Protein AF-A0A604C053-F1 (afdb_monomer_lite)

Sequence (191 aa):
DMGYTPGVLALFYKVAIGSGVAPLVIFMGVGAMTDFGPLLANPRTLLLGAAAQFGIFATVLGALTLNYFGLIAFTLPQAAAIGIIGGADGPTAIYLSGKLAPELLGAIAVAAYSYMALVPLIQPPIMKALTSETERKIRMVQLRTVSKREKILFPVVLLMLVALLLPDAAPLLGMFCFGNLMRESGVVERL

InterPro domains:
  IPR005661 Na+-transporting methylmalonyl-CoA/oxaloacetate decarboxylase, beta subunit [PF03977] (6-191)
  IPR005661 Na+-transporting methylmalonyl-CoA/oxaloacetate decarboxylase, beta subunit [PTHR35806] (7-191)
  IPR005661 Na+-transporting methylmalonyl-CoA/oxaloacetate decarboxylase, beta subunit [TIGR01109] (7-191)

pLDDT: mean 93.8, std 4.29, range [55.09, 97.5]

Organism: Salmonella newport (NCBI:txid108619)

Structure (mmCIF, N/CA/C/O backbone):
data_AF-A0A604C053-F1
#
_entry.id   AF-A0A604C053-F1
#
loop_
_atom_site.group_PDB
_atom_site.id
_atom_site.type_symbol
_atom_site.label_atom_id
_atom_site.label_alt_id
_atom_site.label_comp_id
_atom_site.label_asym_id
_atom_site.label_entity_id
_atom_site.label_seq_id
_atom_site.pdbx_PDB_ins_code
_atom_site.Cartn_x
_atom_site.Cartn_y
_atom_site.Cartn_z
_atom_site.occupancy
_atom_site.B_iso_or_equiv
_atom_site.auth_seq_id
_atom_site.auth_comp_id
_atom_site.auth_asym_id
_atom_site.auth_atom_id
_atom_site.pdbx_PDB_model_num
ATOM 1 N N . ASP A 1 1 ? 22.513 -15.812 -31.789 1.00 55.09 1 ASP A N 1
ATOM 2 C CA . ASP A 1 1 ? 22.876 -15.254 -30.470 1.00 55.09 1 ASP A CA 1
ATOM 3 C C . ASP A 1 1 ? 24.386 -15.153 -30.319 1.00 55.09 1 ASP A C 1
ATOM 5 O O . ASP A 1 1 ? 25.069 -16.130 -30.587 1.00 55.09 1 ASP A O 1
ATOM 9 N N . MET A 1 2 ? 24.923 -13.990 -29.925 1.00 72.81 2 MET A N 1
ATOM 10 C CA . MET A 1 2 ? 26.374 -13.745 -29.762 1.00 72.81 2 MET A CA 1
ATOM 11 C C . MET A 1 2 ? 26.979 -14.381 -28.485 1.00 72.81 2 MET A C 1
ATOM 13 O O . MET A 1 2 ? 27.984 -13.906 -27.970 1.00 72.81 2 MET A O 1
ATOM 17 N N . GLY A 1 3 ? 26.358 -15.433 -27.934 1.00 90.06 3 GLY A N 1
ATOM 18 C CA . GLY A 1 3 ? 26.838 -16.131 -26.731 1.00 90.06 3 GLY A CA 1
ATOM 19 C C . GLY A 1 3 ? 26.643 -15.390 -25.398 1.00 90.06 3 GLY A C 1
ATOM 20 O O . GLY A 1 3 ? 27.150 -15.843 -24.375 1.00 90.06 3 GLY A O 1
ATOM 21 N N . TYR A 1 4 ? 25.916 -14.269 -25.373 1.00 88.62 4 TYR A N 1
ATOM 22 C CA . TYR A 1 4 ? 25.663 -13.526 -24.135 1.00 88.62 4 TYR A CA 1
ATOM 23 C C . TYR A 1 4 ? 24.602 -14.205 -23.261 1.00 88.62 4 TYR A C 1
ATOM 25 O O . TYR A 1 4 ? 23.504 -14.508 -23.724 1.00 88.62 4 TYR A O 1
ATOM 33 N N . THR A 1 5 ? 24.923 -14.397 -21.978 1.00 91.75 5 THR A N 1
ATOM 34 C CA . THR A 1 5 ? 24.002 -14.928 -20.962 1.00 91.75 5 THR A CA 1
ATOM 35 C C . THR A 1 5 ? 23.435 -13.801 -20.088 1.00 91.75 5 THR A C 1
ATOM 37 O O . THR A 1 5 ? 24.154 -12.837 -19.805 1.00 91.75 5 THR A O 1
ATOM 40 N N . PRO A 1 6 ? 22.169 -13.877 -19.638 1.00 92.06 6 PRO A N 1
ATOM 41 C CA . PRO A 1 6 ? 21.618 -12.901 -18.705 1.00 92.06 6 PRO A CA 1
ATOM 42 C C . PRO A 1 6 ? 22.374 -12.882 -17.370 1.00 92.06 6 PRO A C 1
ATOM 44 O O . PRO A 1 6 ? 22.721 -13.925 -16.819 1.00 92.06 6 PRO A O 1
ATOM 47 N N . GLY A 1 7 ? 22.569 -11.688 -16.805 1.00 96.06 7 GLY A N 1
ATOM 48 C CA . GLY A 1 7 ? 23.109 -11.546 -15.452 1.00 96.06 7 GLY A CA 1
ATOM 49 C C . GLY A 1 7 ? 22.164 -12.116 -14.386 1.00 96.06 7 GLY A C 1
ATOM 50 O O . GLY A 1 7 ? 20.944 -12.112 -14.551 1.00 96.06 7 GLY A O 1
ATOM 51 N N . VAL A 1 8 ? 22.716 -12.550 -13.251 1.00 96.50 8 VAL A N 1
ATOM 52 C CA . VAL A 1 8 ? 21.947 -13.193 -12.165 1.00 96.50 8 VAL A CA 1
ATOM 53 C C . VAL A 1 8 ? 20.807 -12.304 -11.652 1.00 96.50 8 VAL A C 1
ATOM 55 O O . VAL A 1 8 ? 19.674 -12.762 -11.521 1.00 96.50 8 VAL A O 1
ATOM 58 N N . LEU A 1 9 ? 21.065 -11.009 -11.432 1.00 95.56 9 LEU A N 1
ATOM 59 C CA . LEU A 1 9 ? 20.029 -10.068 -10.988 1.00 95.56 9 LEU A CA 1
ATOM 60 C C . LEU A 1 9 ? 18.935 -9.852 -12.043 1.00 95.56 9 LEU A C 1
ATOM 62 O O . LEU A 1 9 ? 17.776 -9.659 -11.684 1.00 95.56 9 LEU A O 1
ATOM 66 N N . ALA A 1 10 ? 19.273 -9.937 -13.334 1.00 94.12 10 ALA A N 1
ATOM 67 C CA . ALA A 1 10 ? 18.285 -9.856 -14.408 1.00 94.12 10 ALA A CA 1
ATOM 68 C C . ALA A 1 10 ? 17.350 -11.077 -14.396 1.00 94.12 10 ALA A C 1
ATOM 70 O O . ALA A 1 10 ? 16.148 -10.934 -14.620 1.00 94.12 10 ALA A O 1
ATOM 71 N N . LEU A 1 11 ? 17.877 -12.264 -14.072 1.00 96.00 11 LEU A N 1
ATOM 72 C CA . LEU A 1 11 ? 17.069 -13.471 -13.886 1.00 96.00 11 LEU A CA 1
ATOM 73 C C . LEU A 1 11 ? 16.144 -13.346 -12.670 1.00 96.00 11 LEU A C 1
ATOM 75 O O . LEU A 1 11 ? 14.950 -13.612 -12.801 1.00 96.00 11 LEU A O 1
ATOM 79 N N . PHE A 1 12 ? 16.649 -12.882 -11.521 1.00 96.44 12 PHE A N 1
ATOM 80 C CA . PHE A 1 12 ? 15.803 -12.647 -10.345 1.00 96.44 12 PHE A CA 1
ATOM 81 C C . PHE A 1 12 ? 14.716 -11.616 -10.615 1.00 96.44 12 PHE A C 1
ATOM 83 O O . PHE A 1 12 ? 13.557 -11.863 -10.289 1.00 96.44 12 PHE A O 1
ATOM 90 N N . TYR A 1 13 ? 15.055 -10.500 -11.260 1.00 94.69 13 TYR A N 1
ATOM 91 C CA . TYR A 1 13 ? 14.065 -9.504 -11.642 1.00 94.69 13 TYR A CA 1
ATOM 92 C C . TYR A 1 13 ? 12.980 -10.125 -12.525 1.00 94.69 13 TYR A C 1
ATOM 94 O O . TYR A 1 13 ? 11.803 -10.032 -12.189 1.00 94.69 13 TYR A O 1
ATOM 102 N N . LYS A 1 14 ? 13.366 -10.823 -13.600 1.00 94.56 14 LYS A N 1
ATOM 103 C CA . LYS A 1 14 ? 12.428 -11.428 -14.554 1.00 94.56 14 LYS A CA 1
ATOM 104 C C . LYS A 1 14 ? 11.500 -12.455 -13.900 1.00 94.56 14 LYS A C 1
ATOM 106 O O . LYS A 1 14 ? 10.305 -12.455 -14.182 1.00 94.56 14 LYS A O 1
ATOM 111 N N . VAL A 1 15 ? 12.037 -13.326 -13.044 1.00 96.25 15 VAL A N 1
ATOM 112 C CA . VAL A 1 15 ? 11.275 -14.424 -12.428 1.00 96.25 15 VAL A CA 1
ATOM 113 C C . VAL A 1 15 ? 10.437 -13.951 -11.245 1.00 96.25 15 VAL A C 1
ATOM 115 O O . VAL A 1 15 ? 9.300 -14.388 -11.105 1.00 96.25 15 VAL A O 1
ATOM 118 N N . ALA A 1 16 ? 10.974 -13.078 -10.394 1.00 94.88 16 ALA A N 1
ATOM 119 C CA . ALA A 1 16 ? 10.353 -12.729 -9.121 1.00 94.88 16 ALA A CA 1
ATOM 120 C C . ALA A 1 16 ? 9.465 -11.480 -9.226 1.00 94.88 16 ALA A C 1
ATOM 122 O O . ALA A 1 16 ? 8.294 -11.522 -8.853 1.00 94.88 16 ALA A O 1
ATOM 123 N N . ILE A 1 17 ? 10.011 -10.369 -9.731 1.00 93.06 17 ILE A N 1
ATOM 124 C CA . ILE A 1 17 ? 9.343 -9.056 -9.708 1.00 93.06 17 ILE A CA 1
ATOM 125 C C . ILE A 1 17 ? 8.594 -8.791 -11.015 1.00 93.06 17 ILE A C 1
ATOM 127 O O . ILE A 1 17 ? 7.425 -8.424 -10.978 1.00 93.06 17 ILE A O 1
ATOM 131 N N . GLY A 1 18 ? 9.232 -9.021 -12.163 1.00 90.50 18 GLY A N 1
ATOM 132 C CA . GLY A 1 18 ? 8.650 -8.804 -13.489 1.00 90.50 18 GLY A CA 1
ATOM 133 C C . GLY A 1 18 ? 7.468 -9.726 -13.795 1.00 90.50 18 GLY A C 1
ATOM 134 O O . GLY A 1 18 ? 6.579 -9.351 -14.550 1.00 90.50 18 GLY A O 1
ATOM 135 N N . SER A 1 19 ? 7.410 -10.903 -13.164 1.00 93.38 19 SER A N 1
ATOM 136 C CA . SER A 1 19 ? 6.234 -11.786 -13.196 1.00 93.38 19 SER A CA 1
ATOM 137 C C . SER A 1 19 ? 5.096 -11.323 -12.272 1.00 93.38 19 SER A C 1
ATOM 139 O O . SER A 1 19 ? 3.978 -11.821 -12.376 1.00 93.38 19 SER A O 1
ATOM 141 N N . GLY A 1 20 ? 5.372 -10.402 -11.343 1.00 91.00 20 GLY A N 1
ATOM 142 C CA . GLY A 1 20 ? 4.450 -9.950 -10.302 1.00 91.00 20 GLY A CA 1
ATOM 143 C C . GLY A 1 20 ? 4.310 -10.895 -9.103 1.00 91.00 20 GLY A C 1
ATOM 144 O O . GLY A 1 20 ? 3.593 -10.557 -8.166 1.00 91.00 20 GLY A O 1
ATOM 145 N N . VAL A 1 21 ? 4.986 -12.048 -9.080 1.00 95.56 21 VAL A N 1
ATOM 146 C CA . VAL A 1 21 ? 4.800 -13.067 -8.029 1.00 95.56 21 VAL A CA 1
ATOM 147 C C . VAL A 1 21 ? 5.347 -12.610 -6.676 1.00 95.56 21 VAL A C 1
ATOM 149 O O . VAL A 1 21 ? 4.644 -12.679 -5.671 1.00 95.56 21 VAL A O 1
ATOM 152 N N . ALA A 1 22 ? 6.586 -12.120 -6.628 1.00 95.94 22 ALA A N 1
ATOM 153 C CA . ALA A 1 22 ? 7.238 -11.740 -5.376 1.00 95.94 22 ALA A CA 1
ATOM 154 C C . ALA A 1 22 ? 6.483 -10.667 -4.574 1.00 95.94 22 ALA A C 1
ATOM 156 O O . ALA A 1 22 ? 6.234 -10.908 -3.391 1.00 95.94 22 ALA A O 1
ATOM 157 N N . PRO A 1 23 ? 6.070 -9.517 -5.152 1.00 94.62 23 PRO A N 1
ATOM 158 C CA . PRO A 1 23 ? 5.334 -8.521 -4.378 1.00 94.62 23 PRO A CA 1
ATOM 159 C C . PRO A 1 23 ? 3.994 -9.056 -3.857 1.00 94.62 23 PRO A C 1
ATOM 161 O O . PRO A 1 23 ? 3.626 -8.744 -2.729 1.00 94.62 23 PRO A O 1
ATOM 164 N N . LEU A 1 24 ? 3.303 -9.920 -4.610 1.00 95.69 24 LEU A N 1
ATOM 165 C CA . LEU A 1 24 ? 2.052 -10.543 -4.167 1.00 95.69 24 LEU A CA 1
ATOM 166 C C . LEU A 1 24 ? 2.255 -11.518 -2.999 1.00 95.69 24 LEU A C 1
ATOM 168 O O . LEU A 1 24 ? 1.464 -11.521 -2.057 1.00 95.69 24 LEU A O 1
ATOM 172 N N . VAL A 1 25 ? 3.325 -12.316 -3.026 1.00 97.31 25 VAL A N 1
ATOM 173 C CA . VAL A 1 25 ? 3.675 -13.229 -1.924 1.00 97.31 25 VAL A CA 1
ATOM 174 C C . VAL A 1 25 ? 4.065 -12.448 -0.667 1.00 97.31 25 VAL A C 1
ATOM 176 O O . VAL A 1 25 ? 3.630 -12.794 0.430 1.00 97.31 25 VAL A O 1
ATOM 179 N N . ILE A 1 26 ? 4.828 -11.361 -0.808 1.00 95.50 26 ILE A N 1
ATOM 180 C CA . ILE A 1 26 ? 5.148 -10.480 0.325 1.00 95.50 26 ILE A CA 1
ATOM 181 C C . ILE A 1 26 ? 3.859 -9.870 0.893 1.00 95.50 26 ILE A C 1
ATOM 183 O O . ILE A 1 26 ? 3.670 -9.8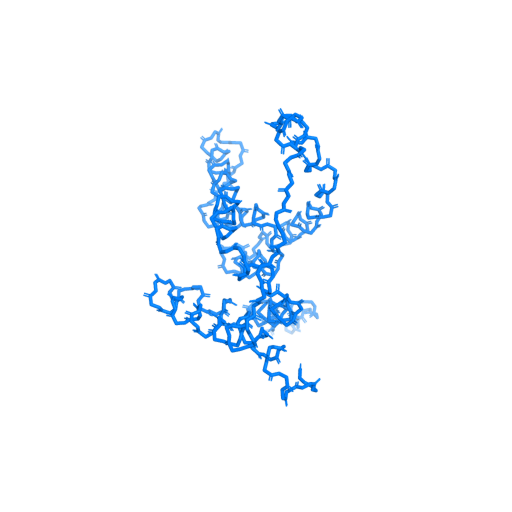49 2.109 1.00 95.50 26 ILE A O 1
ATOM 187 N N . PHE A 1 27 ? 2.943 -9.429 0.030 1.00 94.19 27 PHE A N 1
ATOM 188 C CA . PHE A 1 27 ? 1.673 -8.832 0.441 1.00 94.19 27 PHE A CA 1
ATOM 189 C C . PHE A 1 27 ? 0.724 -9.834 1.121 1.00 94.19 27 PHE A C 1
ATOM 191 O O . PHE A 1 27 ? 0.039 -9.489 2.083 1.00 94.19 27 PHE A O 1
ATOM 198 N N . MET A 1 28 ? 0.751 -11.105 0.709 1.00 97.25 28 MET A N 1
ATOM 199 C CA . MET A 1 28 ? 0.110 -12.201 1.445 1.00 97.25 28 MET A CA 1
ATOM 200 C C . MET A 1 28 ? 0.682 -12.341 2.861 1.00 97.25 28 MET A C 1
ATOM 202 O O . MET A 1 28 ? -0.081 -12.462 3.818 1.00 97.25 28 MET A O 1
ATOM 206 N N . GLY A 1 29 ? 2.006 -12.253 3.017 1.00 96.19 29 GLY A N 1
ATOM 207 C CA . GLY A 1 29 ? 2.655 -12.230 4.331 1.00 96.19 29 GLY A CA 1
ATOM 208 C C . GLY A 1 29 ? 2.191 -11.056 5.201 1.00 96.19 29 GLY A C 1
ATOM 209 O O . GLY A 1 29 ? 1.892 -11.242 6.380 1.00 96.19 29 GLY A O 1
ATOM 210 N N . VAL A 1 30 ? 2.041 -9.859 4.622 1.00 95.50 30 VAL A N 1
ATOM 211 C CA . VAL A 1 30 ? 1.454 -8.699 5.321 1.00 95.50 30 VAL A CA 1
ATOM 212 C C . VAL A 1 30 ? 0.031 -9.010 5.798 1.00 95.50 30 VAL A C 1
ATOM 214 O O . VAL A 1 30 ? -0.294 -8.753 6.960 1.00 95.50 30 VAL A O 1
ATOM 217 N N . GLY A 1 31 ? -0.795 -9.640 4.959 1.00 95.5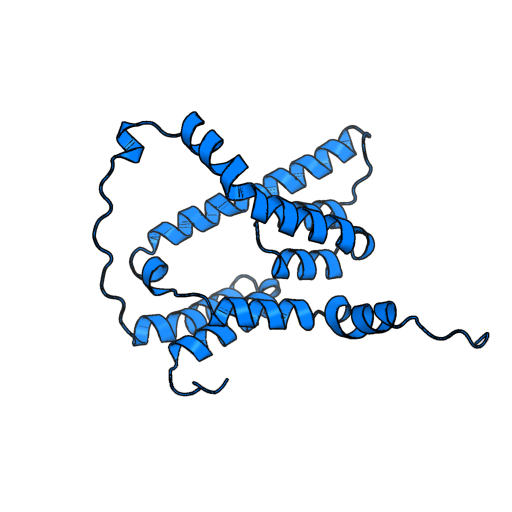6 31 GLY A N 1
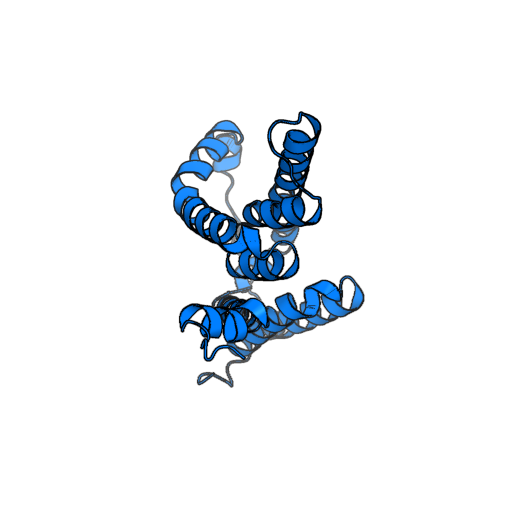ATOM 218 C CA . GLY A 1 31 ? -2.139 -10.094 5.336 1.00 95.56 31 GLY A CA 1
ATOM 219 C C . GLY A 1 31 ? -2.144 -11.080 6.512 1.00 95.56 31 GLY A C 1
ATOM 220 O O . GLY A 1 31 ? -2.962 -10.947 7.425 1.00 95.56 31 GLY A O 1
ATOM 221 N N . ALA A 1 32 ? -1.190 -12.015 6.542 1.00 96.00 32 ALA A N 1
ATOM 222 C CA . ALA A 1 32 ? -1.025 -12.989 7.628 1.00 96.00 32 ALA A CA 1
ATOM 223 C C . ALA A 1 32 ? -0.518 -12.365 8.945 1.00 96.00 32 ALA A C 1
ATOM 225 O O . ALA A 1 32 ? -0.811 -12.860 10.037 1.00 96.00 32 ALA A O 1
ATOM 226 N N . MET A 1 33 ? 0.204 -11.244 8.876 1.00 94.88 33 MET A N 1
ATOM 227 C CA . MET A 1 33 ? 0.678 -10.506 10.054 1.00 94.88 33 MET A CA 1
ATOM 228 C C . MET A 1 33 ? -0.347 -9.497 10.603 1.00 94.88 33 MET A C 1
ATOM 230 O O . MET A 1 33 ? -0.212 -9.056 11.745 1.00 94.88 33 MET A O 1
ATOM 234 N N . THR A 1 34 ? -1.379 -9.151 9.830 1.00 94.44 34 THR A N 1
ATOM 235 C CA . THR A 1 34 ? -2.351 -8.099 10.172 1.00 94.44 34 THR A CA 1
ATOM 236 C C . THR A 1 34 ? -3.466 -8.607 11.097 1.00 94.44 34 THR A C 1
ATOM 238 O O . THR A 1 34 ? -4.103 -9.619 10.810 1.00 94.44 34 THR A O 1
ATOM 241 N N . ASP A 1 35 ? -3.752 -7.880 12.188 1.00 91.75 35 ASP A N 1
ATOM 242 C CA . ASP A 1 35 ? -4.934 -8.106 13.040 1.00 91.75 35 ASP A CA 1
ATOM 243 C C . ASP A 1 35 ? -6.062 -7.123 12.698 1.00 91.75 35 ASP A C 1
ATOM 245 O O . ASP A 1 35 ? -5.920 -5.908 12.839 1.00 91.75 35 ASP A O 1
ATOM 249 N N . PHE A 1 36 ? -7.216 -7.664 12.304 1.00 90.44 36 PHE A N 1
ATOM 250 C CA . PHE A 1 36 ? -8.414 -6.881 11.988 1.00 90.44 36 PHE A CA 1
ATOM 251 C C . PHE A 1 36 ? -9.322 -6.601 13.179 1.00 90.44 36 PHE A C 1
ATOM 253 O O . PHE A 1 36 ? -10.299 -5.868 13.027 1.00 90.44 36 PHE A O 1
ATOM 260 N N . GLY A 1 37 ? -9.023 -7.136 14.365 1.00 90.56 37 GLY A N 1
ATOM 261 C CA . GLY A 1 37 ? -9.802 -6.882 15.577 1.00 90.56 37 GLY A CA 1
ATOM 262 C C . GLY A 1 37 ? -10.064 -5.390 15.818 1.00 90.56 37 GLY A C 1
ATOM 263 O O . GLY A 1 37 ? -11.229 -5.006 15.920 1.00 90.56 37 GLY A O 1
ATOM 264 N N . PRO A 1 38 ? -9.033 -4.527 15.833 1.00 90.94 38 PRO A N 1
ATOM 265 C CA . PRO A 1 38 ? -9.223 -3.091 16.029 1.00 90.94 38 PRO A CA 1
ATOM 266 C C . PRO A 1 38 ? -10.063 -2.413 14.940 1.00 90.94 38 PRO A C 1
ATOM 268 O O . PRO A 1 38 ? -10.916 -1.579 15.249 1.00 90.94 38 PRO A O 1
ATOM 271 N N . LEU A 1 39 ? -9.863 -2.804 13.677 1.00 91.25 39 LEU A N 1
ATOM 272 C CA . LEU A 1 39 ? -10.585 -2.246 12.531 1.00 91.25 39 LEU A CA 1
ATOM 273 C C . LEU A 1 39 ? -12.073 -2.610 12.573 1.00 91.25 39 LEU A C 1
ATOM 275 O O . LEU A 1 39 ? -12.942 -1.747 12.454 1.00 91.25 39 LEU A O 1
ATOM 279 N N . LEU A 1 40 ? -12.364 -3.892 12.798 1.00 91.50 40 LEU A N 1
ATOM 280 C CA . LEU A 1 40 ? -13.722 -4.411 12.931 1.00 91.50 40 LEU A CA 1
ATOM 281 C C . LEU A 1 40 ? -14.407 -3.833 14.167 1.00 91.50 40 LEU A C 1
ATOM 283 O O . LEU A 1 40 ? -15.602 -3.549 14.134 1.00 91.50 40 LEU A O 1
ATOM 287 N N . ALA A 1 41 ? -13.677 -3.605 15.257 1.00 92.19 41 ALA A N 1
ATOM 288 C CA . ALA A 1 41 ? -14.266 -3.065 16.469 1.00 92.19 41 ALA A CA 1
ATOM 289 C C . ALA A 1 41 ? -14.803 -1.633 16.293 1.00 92.19 41 ALA A C 1
ATOM 291 O O . ALA A 1 41 ? -15.852 -1.309 16.854 1.00 92.19 41 ALA A O 1
ATOM 292 N N . ASN A 1 42 ? -14.153 -0.801 15.475 1.00 91.81 42 ASN A N 1
ATOM 293 C CA . ASN A 1 42 ? -14.659 0.520 15.101 1.00 91.81 42 ASN A CA 1
ATOM 294 C C . ASN A 1 42 ? -14.596 0.732 13.576 1.00 91.81 42 ASN A C 1
ATOM 296 O O . ASN A 1 42 ? -13.675 1.393 13.087 1.00 91.81 42 ASN A O 1
ATOM 300 N N . PRO A 1 43 ? -15.604 0.259 12.815 1.00 89.81 43 PRO A N 1
ATOM 301 C CA . PRO A 1 43 ? -15.576 0.292 11.350 1.00 89.81 43 PRO A CA 1
ATOM 302 C C . PRO A 1 43 ? -15.501 1.699 10.754 1.00 89.81 43 PRO A C 1
ATOM 304 O O . PRO A 1 43 ? -15.059 1.863 9.622 1.00 89.81 43 PRO A O 1
ATOM 307 N N . ARG A 1 44 ? -15.880 2.742 11.510 1.00 90.19 44 ARG A N 1
ATOM 308 C CA . ARG A 1 44 ? -15.769 4.143 11.062 1.00 90.19 44 ARG A CA 1
ATOM 309 C C . ARG A 1 44 ? -14.323 4.532 10.748 1.00 90.19 44 ARG A C 1
ATOM 311 O O . ARG A 1 44 ? -14.097 5.422 9.936 1.00 90.19 44 ARG A O 1
ATOM 318 N N . THR A 1 45 ? -13.349 3.841 11.343 1.00 89.56 45 THR A N 1
ATOM 319 C CA . THR A 1 45 ? -11.922 4.035 11.054 1.00 89.56 45 THR A CA 1
ATOM 320 C C . THR A 1 45 ? -11.535 3.677 9.614 1.00 89.56 45 THR A C 1
ATOM 322 O O . THR A 1 45 ? -10.571 4.243 9.105 1.00 89.56 45 THR A O 1
ATOM 325 N N . LEU A 1 46 ? -12.326 2.861 8.901 1.00 90.75 46 LEU A N 1
ATOM 326 C CA . LEU A 1 46 ? -12.135 2.617 7.464 1.00 90.75 46 LEU A CA 1
ATOM 327 C C . LEU A 1 46 ? -12.217 3.910 6.639 1.00 90.75 46 LEU A C 1
ATOM 329 O O . LEU A 1 46 ? -11.469 4.074 5.678 1.00 90.75 46 LEU A O 1
ATOM 333 N N . LEU A 1 47 ? -13.078 4.855 7.034 1.00 92.19 47 LEU A N 1
ATOM 334 C CA . LEU A 1 47 ? -13.221 6.138 6.338 1.00 92.19 47 LEU A CA 1
ATOM 335 C C . LEU A 1 47 ? -11.986 7.028 6.511 1.00 92.19 47 LEU A C 1
ATOM 337 O O . LEU A 1 47 ? -11.624 7.757 5.590 1.00 92.19 47 LEU A O 1
ATOM 341 N N . LEU A 1 48 ? -11.303 6.932 7.658 1.00 91.69 48 LEU A N 1
ATOM 342 C CA . LEU A 1 48 ? -10.013 7.598 7.850 1.00 91.69 48 LEU A CA 1
ATOM 343 C C . LEU A 1 48 ? -8.965 7.000 6.903 1.00 91.69 48 LEU A C 1
ATOM 345 O O . LEU A 1 48 ? -8.188 7.745 6.313 1.00 91.69 48 LEU A O 1
ATOM 349 N N . GLY A 1 49 ? -8.990 5.679 6.703 1.00 90.62 49 GLY A N 1
ATOM 350 C CA . GLY A 1 49 ? -8.160 5.000 5.706 1.00 90.62 49 GLY A CA 1
ATOM 351 C C . GLY A 1 49 ? -8.439 5.475 4.278 1.00 90.62 49 GLY A C 1
ATOM 352 O O . GLY A 1 49 ? -7.499 5.720 3.530 1.00 90.62 49 GLY A O 1
ATOM 353 N N . ALA A 1 50 ? -9.708 5.684 3.916 1.00 91.00 50 ALA A N 1
ATOM 354 C CA . ALA A 1 50 ? -10.078 6.227 2.608 1.00 91.00 50 ALA A CA 1
ATOM 355 C C . ALA A 1 50 ? -9.517 7.645 2.394 1.00 91.00 50 ALA A C 1
ATOM 357 O O . ALA A 1 50 ? -8.920 7.921 1.356 1.00 91.00 50 ALA A O 1
ATOM 358 N N . ALA A 1 51 ? -9.641 8.524 3.393 1.00 92.12 51 ALA A N 1
ATOM 359 C CA . ALA A 1 51 ? -9.066 9.868 3.332 1.00 92.12 51 ALA A CA 1
ATOM 360 C C . ALA A 1 51 ? -7.526 9.849 3.295 1.00 92.12 51 ALA A C 1
ATOM 362 O O . ALA A 1 51 ? -6.922 10.666 2.602 1.00 92.12 51 ALA A O 1
ATOM 363 N N . ALA A 1 52 ? -6.883 8.897 3.981 1.00 91.50 52 ALA A N 1
ATOM 364 C CA . ALA A 1 52 ? -5.427 8.754 3.977 1.00 91.50 52 ALA A CA 1
ATOM 365 C C . ALA A 1 52 ? -4.859 8.470 2.573 1.00 91.50 52 ALA A C 1
ATOM 367 O O . ALA A 1 52 ? -3.749 8.900 2.267 1.00 91.50 52 ALA A O 1
ATOM 368 N N . GLN A 1 53 ? -5.633 7.832 1.686 1.00 94.25 53 GLN A N 1
ATOM 369 C CA . GLN A 1 53 ? -5.219 7.579 0.299 1.00 94.25 53 GLN A CA 1
ATOM 370 C C . GLN A 1 53 ? -5.212 8.840 -0.581 1.00 94.25 53 GLN A C 1
ATOM 372 O O . GLN A 1 53 ? -4.670 8.808 -1.685 1.00 94.25 53 GLN A O 1
ATOM 377 N N . PHE A 1 54 ? -5.748 9.975 -0.111 1.00 95.25 54 PHE A N 1
ATOM 378 C CA . PHE A 1 54 ? -5.698 11.239 -0.855 1.00 95.25 54 PHE A CA 1
ATOM 379 C C . PHE A 1 54 ? -4.263 11.665 -1.196 1.00 95.25 54 PHE A C 1
ATOM 381 O O . PHE A 1 54 ? -4.032 12.259 -2.250 1.00 95.25 54 PHE A O 1
ATOM 388 N N . GLY A 1 55 ? -3.292 11.301 -0.349 1.00 94.81 55 GLY A N 1
ATOM 389 C CA . GLY A 1 55 ? -1.872 11.544 -0.599 1.00 94.81 55 GLY A CA 1
ATOM 390 C C . GLY A 1 55 ? -1.399 10.997 -1.948 1.00 94.81 55 GLY A C 1
ATOM 391 O O . GLY A 1 55 ? -0.675 11.693 -2.650 1.00 94.81 55 GLY A O 1
ATOM 392 N N . ILE A 1 56 ? -1.883 9.819 -2.367 1.00 96.00 56 ILE A N 1
ATOM 393 C CA . ILE A 1 56 ? -1.553 9.232 -3.675 1.00 96.00 56 ILE A CA 1
ATOM 394 C C . ILE A 1 56 ? -1.980 10.171 -4.800 1.00 96.00 56 ILE A C 1
ATOM 396 O O . ILE A 1 56 ? -1.170 10.547 -5.646 1.00 96.00 56 ILE A O 1
ATOM 400 N N . PHE A 1 57 ? -3.247 10.586 -4.797 1.00 96.19 57 PHE A N 1
ATOM 401 C CA . PHE A 1 57 ? -3.798 11.444 -5.845 1.00 96.19 57 PHE A CA 1
ATOM 402 C C . PHE A 1 57 ? -3.132 12.821 -5.867 1.00 96.19 57 PHE A C 1
ATOM 404 O O . PHE A 1 57 ? -2.816 13.329 -6.942 1.00 96.19 57 PHE A O 1
ATOM 411 N N . ALA A 1 58 ? -2.856 13.397 -4.695 1.00 97.19 58 ALA A N 1
ATOM 412 C CA . ALA A 1 58 ? -2.125 14.654 -4.583 1.00 97.19 58 ALA A CA 1
ATOM 413 C C . ALA A 1 58 ? -0.707 14.542 -5.174 1.00 97.19 58 ALA A C 1
ATOM 415 O O . ALA A 1 58 ? -0.278 15.432 -5.909 1.00 97.19 58 ALA A O 1
ATOM 416 N N . THR A 1 59 ? 0.001 13.435 -4.929 1.00 96.94 59 THR A N 1
ATOM 417 C CA . THR A 1 59 ? 1.326 13.183 -5.514 1.00 96.94 59 THR A CA 1
ATOM 418 C C . THR A 1 59 ? 1.263 12.995 -7.032 1.00 96.94 59 THR A C 1
ATOM 420 O O . THR A 1 59 ? 2.107 13.555 -7.733 1.00 96.94 59 THR A O 1
ATOM 423 N N . VAL A 1 60 ? 0.254 12.293 -7.567 1.00 97.50 60 VAL A N 1
ATOM 424 C CA . VAL A 1 60 ? 0.050 12.175 -9.028 1.00 97.50 60 VAL A CA 1
ATOM 425 C C . VAL A 1 60 ? -0.167 13.551 -9.657 1.00 97.50 60 VAL A C 1
ATOM 427 O O . VAL A 1 60 ? 0.490 13.890 -10.641 1.00 97.50 60 VAL A O 1
ATOM 430 N N . LEU A 1 61 ? -1.051 14.367 -9.075 1.00 97.44 61 LEU A N 1
ATOM 431 C CA . LEU A 1 61 ? -1.300 15.731 -9.546 1.00 97.44 61 LEU A CA 1
ATOM 432 C C . LEU A 1 61 ? -0.033 16.590 -9.477 1.00 97.44 61 LEU A C 1
ATOM 434 O O . LEU A 1 61 ? 0.245 17.335 -10.415 1.00 97.44 61 LEU A O 1
ATOM 438 N N . GLY A 1 62 ? 0.768 16.446 -8.419 1.00 97.00 62 GLY A N 1
ATOM 439 C CA . GLY A 1 62 ? 2.068 17.105 -8.296 1.00 97.00 62 GLY A CA 1
ATOM 440 C C . GLY A 1 62 ? 3.035 16.711 -9.415 1.00 97.00 62 GLY A C 1
ATOM 441 O O . GLY A 1 62 ? 3.614 17.585 -10.057 1.00 97.00 62 GLY A O 1
ATOM 442 N N . ALA A 1 63 ? 3.157 15.415 -9.716 1.00 96.75 63 ALA A N 1
ATOM 443 C CA . ALA A 1 63 ? 4.013 14.921 -10.797 1.00 96.75 63 ALA A CA 1
ATOM 444 C C . ALA A 1 63 ? 3.556 15.426 -12.178 1.00 96.75 63 ALA A C 1
ATOM 446 O O . ALA A 1 63 ? 4.373 15.891 -12.974 1.00 96.75 63 ALA A O 1
ATOM 447 N N . LEU A 1 64 ? 2.249 15.412 -12.450 1.00 96.25 64 LEU A N 1
ATOM 448 C CA . LEU A 1 64 ? 1.694 15.959 -13.693 1.00 96.25 64 LEU A CA 1
ATOM 449 C C . LEU A 1 64 ? 1.874 17.478 -13.790 1.00 96.25 64 LEU A C 1
ATOM 451 O O . LEU A 1 64 ? 2.109 18.000 -14.876 1.00 96.25 64 LEU A O 1
ATOM 455 N N . THR A 1 65 ? 1.815 18.184 -12.662 1.00 96.50 65 THR A N 1
ATOM 456 C CA . THR A 1 65 ? 2.059 19.630 -12.602 1.00 96.50 65 THR A CA 1
ATOM 457 C C . THR A 1 65 ? 3.527 19.960 -12.891 1.00 96.50 65 THR A C 1
ATOM 459 O O . THR A 1 65 ? 3.804 20.892 -13.643 1.00 96.50 65 THR A O 1
ATOM 462 N N . LEU A 1 66 ? 4.480 19.169 -12.379 1.00 96.19 66 LEU A N 1
ATOM 463 C CA . LEU A 1 66 ? 5.906 19.304 -12.720 1.00 96.19 66 LEU A CA 1
ATOM 464 C C . LEU A 1 66 ? 6.164 19.105 -14.220 1.00 96.19 66 LEU A C 1
ATOM 466 O O . LEU A 1 66 ? 6.973 19.831 -14.803 1.00 96.19 66 LEU A O 1
ATOM 470 N N . ASN A 1 67 ? 5.443 18.165 -14.836 1.00 94.50 67 ASN A N 1
ATOM 471 C CA . ASN A 1 67 ? 5.463 17.949 -16.280 1.00 94.50 67 ASN A CA 1
ATOM 472 C C . ASN A 1 67 ? 4.858 19.134 -17.046 1.00 94.50 67 ASN A C 1
ATOM 474 O O . ASN A 1 67 ? 5.451 19.608 -18.010 1.00 94.50 67 ASN A O 1
ATOM 478 N N . TYR A 1 68 ? 3.719 19.662 -16.588 1.00 94.94 68 TYR A N 1
ATOM 479 C CA . TYR A 1 68 ? 3.064 20.824 -17.196 1.00 94.94 68 TYR A CA 1
ATOM 480 C C . TYR A 1 68 ? 3.950 22.079 -17.185 1.00 94.94 68 TYR A C 1
ATOM 482 O O . TYR A 1 68 ? 4.008 22.800 -18.177 1.00 94.94 68 TYR A O 1
ATOM 490 N N . PHE A 1 69 ? 4.691 22.316 -16.098 1.00 96.00 69 PHE A N 1
ATOM 491 C CA . PHE A 1 69 ? 5.653 23.421 -16.006 1.00 96.00 69 PHE A CA 1
ATOM 492 C C . PHE A 1 69 ? 6.969 23.175 -16.763 1.00 96.00 69 PHE A C 1
ATOM 494 O O . PHE A 1 69 ? 7.847 24.036 -16.745 1.00 96.00 69 PHE A O 1
ATOM 501 N N . GLY A 1 70 ? 7.129 22.021 -17.419 1.00 93.50 70 GLY A N 1
ATOM 502 C CA . GLY A 1 70 ? 8.315 21.696 -18.211 1.00 93.50 70 GLY A CA 1
ATOM 503 C C . GLY A 1 70 ? 9.592 21.503 -17.389 1.00 93.50 70 GLY A C 1
ATOM 504 O O . GLY A 1 70 ? 10.681 21.545 -17.954 1.00 93.50 70 GLY A O 1
ATOM 505 N N . LEU A 1 71 ? 9.482 21.300 -16.070 1.00 95.62 71 LEU A N 1
ATOM 506 C CA . LEU A 1 71 ? 10.642 21.089 -15.199 1.00 95.62 71 LEU A CA 1
ATOM 507 C C . LEU A 1 71 ? 11.216 19.683 -15.386 1.00 95.62 71 LEU A C 1
ATOM 509 O O . LEU A 1 71 ? 12.422 19.511 -15.543 1.00 95.62 71 LEU A O 1
ATOM 513 N N . ILE A 1 72 ? 10.341 18.675 -15.344 1.00 93.81 72 ILE A N 1
ATOM 514 C CA . ILE A 1 72 ? 10.693 17.261 -15.487 1.00 93.81 72 ILE A CA 1
ATOM 515 C C . ILE A 1 72 ? 9.575 16.578 -16.266 1.00 93.81 72 ILE A C 1
ATOM 517 O O . ILE A 1 72 ? 8.408 16.697 -15.899 1.00 93.81 72 ILE A O 1
ATOM 521 N N . ALA A 1 73 ? 9.931 15.850 -17.322 1.00 93.81 73 ALA A N 1
ATOM 522 C CA . ALA A 1 73 ? 8.959 15.138 -18.134 1.00 93.81 73 ALA A CA 1
ATOM 523 C C . ALA A 1 73 ? 8.467 13.871 -17.416 1.00 93.81 73 ALA A C 1
ATOM 525 O O . ALA A 1 73 ? 9.239 12.936 -17.206 1.00 93.81 73 ALA A O 1
ATOM 526 N N . PHE A 1 74 ? 7.177 13.828 -17.080 1.00 95.56 74 PHE A N 1
ATOM 527 C CA . PHE A 1 74 ? 6.517 12.635 -16.546 1.00 95.56 74 PHE A CA 1
ATOM 528 C C . PHE A 1 74 ? 5.335 12.246 -17.424 1.00 95.56 74 PHE A C 1
ATOM 530 O O . PHE A 1 74 ? 4.405 13.027 -17.632 1.00 95.56 74 PHE A O 1
ATOM 537 N N . THR A 1 75 ? 5.342 11.004 -17.903 1.00 96.56 75 THR A N 1
ATOM 538 C CA . THR A 1 75 ? 4.155 10.409 -18.526 1.00 96.56 75 THR A CA 1
ATOM 539 C C . THR A 1 75 ? 3.107 10.070 -17.461 1.00 96.56 75 THR A C 1
ATOM 541 O O . THR A 1 75 ? 3.426 9.923 -16.280 1.00 96.56 75 THR A O 1
ATOM 544 N N . LEU A 1 76 ? 1.844 9.903 -17.864 1.00 96.56 76 LEU A N 1
ATOM 545 C CA . LEU A 1 76 ? 0.778 9.531 -16.930 1.00 96.56 76 LEU A CA 1
ATOM 546 C C . LEU A 1 76 ? 1.052 8.199 -16.187 1.00 96.56 76 LEU A C 1
ATOM 548 O O . LEU A 1 76 ? 0.873 8.182 -14.969 1.00 96.56 76 LEU A O 1
ATOM 552 N N . PRO A 1 77 ? 1.537 7.115 -16.835 1.00 97.25 77 PRO A N 1
ATOM 553 C CA . PRO A 1 77 ? 1.900 5.879 -16.131 1.00 97.25 77 PRO A CA 1
ATOM 554 C C . PRO A 1 77 ? 3.014 6.067 -15.093 1.00 97.25 77 PRO A C 1
ATOM 556 O O . PRO A 1 77 ? 2.933 5.522 -13.993 1.00 97.25 77 PRO A O 1
ATOM 559 N N . GLN A 1 78 ? 4.021 6.887 -15.405 1.00 97.25 78 GLN A N 1
ATOM 560 C CA . GLN A 1 78 ? 5.107 7.209 -14.476 1.00 97.25 78 GLN A CA 1
ATOM 561 C C . GLN A 1 78 ? 4.604 8.034 -13.290 1.00 97.25 78 GLN A C 1
ATOM 563 O O . GLN A 1 78 ? 4.898 7.699 -12.145 1.00 97.25 78 GLN A O 1
ATOM 568 N N . ALA A 1 79 ? 3.793 9.065 -13.542 1.00 97.00 79 ALA A N 1
ATOM 569 C CA . ALA A 1 79 ? 3.173 9.865 -12.489 1.00 97.00 79 ALA A CA 1
ATOM 570 C C . ALA A 1 79 ? 2.289 9.003 -11.569 1.00 97.00 79 ALA A C 1
ATOM 572 O O . ALA A 1 79 ? 2.364 9.140 -10.348 1.00 97.00 79 ALA A O 1
ATOM 573 N N . ALA A 1 80 ? 1.512 8.071 -12.134 1.00 96.88 80 ALA A N 1
ATOM 574 C CA . ALA A 1 80 ? 0.707 7.116 -11.374 1.00 96.88 80 ALA A CA 1
ATOM 575 C C . ALA A 1 80 ? 1.572 6.188 -10.503 1.00 96.88 80 ALA A C 1
ATOM 577 O O . ALA A 1 80 ? 1.264 5.993 -9.328 1.00 96.88 80 ALA A O 1
ATOM 578 N N . ALA A 1 81 ? 2.680 5.666 -11.041 1.00 96.62 81 ALA A N 1
ATOM 579 C CA . ALA A 1 81 ? 3.616 4.831 -10.290 1.00 96.62 81 ALA A CA 1
ATOM 580 C C . ALA A 1 81 ? 4.290 5.592 -9.131 1.00 96.62 81 ALA A C 1
ATOM 582 O O . ALA A 1 81 ? 4.419 5.045 -8.036 1.00 96.62 81 ALA A O 1
ATOM 583 N N . ILE A 1 82 ? 4.664 6.861 -9.341 1.00 97.00 82 ILE A N 1
ATOM 584 C CA . ILE A 1 82 ? 5.215 7.742 -8.295 1.00 97.00 82 ILE A CA 1
ATOM 585 C C . ILE A 1 82 ? 4.166 8.015 -7.210 1.00 97.00 82 ILE A C 1
ATOM 587 O O . ILE A 1 82 ? 4.484 8.005 -6.021 1.00 97.00 82 ILE A O 1
ATOM 591 N N . GLY A 1 83 ? 2.906 8.215 -7.605 1.00 96.69 83 GLY A N 1
ATOM 592 C CA . GLY A 1 83 ? 1.801 8.493 -6.693 1.00 96.69 83 GLY A CA 1
ATOM 593 C C . GLY A 1 83 ? 1.629 7.454 -5.587 1.00 96.69 83 GLY A C 1
ATOM 594 O O . GLY A 1 83 ? 1.380 7.822 -4.442 1.00 96.69 83 GLY A O 1
ATOM 595 N N . ILE A 1 84 ? 1.814 6.163 -5.886 1.00 95.75 84 ILE A N 1
ATOM 596 C CA . ILE A 1 84 ? 1.588 5.075 -4.914 1.00 95.75 84 ILE A CA 1
ATOM 597 C C . ILE A 1 84 ? 2.494 5.167 -3.683 1.00 95.75 84 ILE A C 1
ATOM 599 O O . ILE A 1 84 ? 2.124 4.664 -2.622 1.00 95.75 84 ILE A O 1
ATOM 603 N N . ILE A 1 85 ? 3.625 5.876 -3.765 1.00 95.44 85 ILE A N 1
ATOM 604 C CA . ILE A 1 85 ? 4.473 6.162 -2.597 1.00 95.44 85 ILE A CA 1
ATOM 605 C C . ILE A 1 85 ? 3.652 6.819 -1.473 1.00 95.44 85 ILE A C 1
ATOM 607 O O . ILE A 1 85 ? 3.850 6.498 -0.301 1.00 95.44 85 ILE A O 1
ATOM 611 N N . GLY A 1 86 ? 2.683 7.675 -1.820 1.00 92.81 86 GLY A N 1
ATOM 612 C CA . GLY A 1 86 ? 1.793 8.338 -0.864 1.00 92.81 86 GLY A CA 1
ATOM 613 C C . GLY A 1 86 ? 0.882 7.388 -0.076 1.00 92.81 86 GLY A C 1
ATOM 614 O O . GLY A 1 86 ? 0.375 7.777 0.971 1.00 92.81 86 GLY A O 1
ATOM 615 N N . GLY A 1 87 ? 0.703 6.146 -0.536 1.00 90.75 87 GLY A N 1
ATOM 616 C CA . GLY A 1 87 ? -0.039 5.105 0.179 1.00 90.75 87 GLY A CA 1
ATOM 617 C C . GLY A 1 87 ? 0.757 4.437 1.302 1.00 90.75 87 GLY A C 1
ATOM 618 O O . GLY A 1 87 ? 0.168 3.706 2.093 1.00 90.75 87 GLY A O 1
ATOM 619 N N . ALA A 1 88 ? 2.072 4.686 1.375 1.00 91.56 88 ALA A N 1
ATOM 620 C CA . ALA A 1 88 ? 2.993 4.099 2.352 1.00 91.56 88 ALA A CA 1
ATOM 621 C C . ALA A 1 88 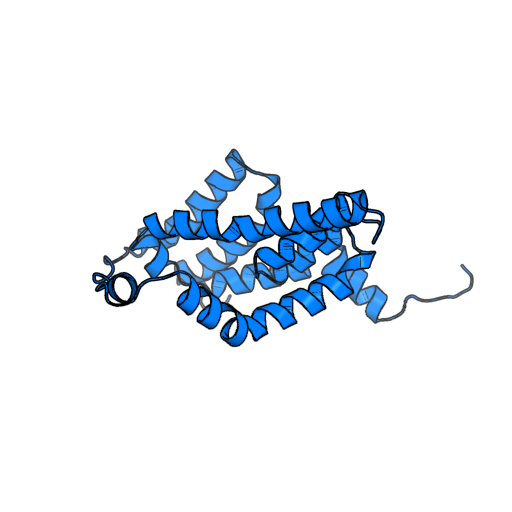? 2.946 2.555 2.410 1.00 91.56 88 ALA A C 1
ATOM 623 O O . ALA A 1 88 ? 3.087 1.960 3.476 1.00 91.56 88 ALA A O 1
ATOM 624 N N . ASP A 1 89 ? 2.767 1.912 1.250 1.00 92.38 89 ASP A N 1
ATOM 625 C CA . ASP A 1 89 ? 2.704 0.456 1.102 1.00 92.38 89 ASP A CA 1
ATOM 626 C C . ASP A 1 89 ? 3.727 -0.033 0.062 1.00 92.38 89 ASP A C 1
ATOM 628 O O . ASP A 1 89 ? 3.532 0.080 -1.152 1.00 92.38 89 ASP A O 1
ATOM 632 N N . GLY A 1 90 ? 4.853 -0.558 0.551 1.00 90.75 90 GLY A N 1
ATOM 633 C CA . GLY A 1 90 ? 5.993 -0.981 -0.270 1.00 90.75 90 GLY A CA 1
ATOM 634 C C . GLY A 1 90 ? 5.669 -2.081 -1.288 1.00 90.75 90 GLY A C 1
ATOM 635 O O . GLY A 1 90 ? 5.923 -1.876 -2.477 1.00 90.75 90 GLY A O 1
ATOM 636 N N . PRO A 1 91 ? 5.105 -3.233 -0.873 1.00 92.31 91 PRO A N 1
ATOM 637 C CA . PRO A 1 91 ? 4.725 -4.307 -1.794 1.00 92.31 91 PRO A CA 1
ATOM 638 C C . PRO A 1 91 ? 3.805 -3.846 -2.931 1.00 92.31 91 PRO A C 1
ATOM 640 O O . PRO A 1 91 ? 4.045 -4.195 -4.090 1.00 92.31 91 PRO A O 1
ATOM 643 N N . THR A 1 92 ? 2.810 -3.008 -2.632 1.00 92.06 92 THR A N 1
ATOM 644 C CA . THR A 1 92 ? 1.899 -2.458 -3.648 1.00 92.06 92 THR A CA 1
ATOM 645 C C . THR A 1 92 ? 2.599 -1.448 -4.558 1.00 92.06 92 THR A C 1
ATOM 647 O O . THR A 1 92 ? 2.400 -1.489 -5.775 1.00 92.06 92 THR A O 1
ATOM 650 N N . ALA A 1 93 ? 3.474 -0.592 -4.017 1.00 94.25 93 ALA A N 1
ATOM 651 C CA . ALA A 1 93 ? 4.282 0.335 -4.813 1.00 94.25 93 ALA A CA 1
ATOM 652 C C . ALA A 1 93 ? 5.198 -0.404 -5.798 1.00 94.25 93 ALA A C 1
ATOM 654 O O . ALA A 1 93 ? 5.263 -0.040 -6.974 1.00 94.25 93 ALA A O 1
ATOM 655 N N . ILE A 1 94 ? 5.855 -1.479 -5.353 1.00 94.69 94 ILE A N 1
ATOM 656 C CA . ILE A 1 94 ? 6.684 -2.346 -6.204 1.00 94.69 94 ILE A CA 1
ATOM 657 C C . ILE A 1 94 ? 5.831 -3.027 -7.279 1.00 94.69 94 ILE A C 1
ATOM 659 O O . ILE A 1 94 ? 6.217 -3.046 -8.446 1.00 94.69 94 ILE A O 1
ATOM 663 N N . TYR A 1 95 ? 4.664 -3.559 -6.911 1.00 94.44 95 TYR A N 1
ATOM 664 C CA . TYR A 1 95 ? 3.771 -4.227 -7.856 1.00 94.44 95 TYR A CA 1
ATOM 665 C C . TYR A 1 95 ? 3.269 -3.281 -8.952 1.00 94.44 95 TYR A C 1
ATOM 667 O O . TYR A 1 95 ? 3.336 -3.622 -10.134 1.00 94.44 95 TYR A O 1
ATOM 675 N N . LEU A 1 96 ? 2.783 -2.089 -8.584 1.00 94.44 96 LEU A N 1
ATOM 676 C CA . LEU A 1 96 ? 2.226 -1.158 -9.563 1.00 94.44 96 LEU A CA 1
ATOM 677 C C . LEU A 1 96 ? 3.319 -0.523 -10.428 1.00 94.44 96 LEU A C 1
ATOM 679 O O . LEU A 1 96 ? 3.157 -0.454 -11.645 1.00 94.44 96 LEU A O 1
ATOM 683 N N . SER A 1 97 ? 4.447 -0.113 -9.841 1.00 95.19 97 SER A N 1
ATOM 684 C CA . SER A 1 97 ? 5.571 0.426 -10.620 1.00 95.19 97 SER A CA 1
ATOM 685 C C . SER A 1 97 ? 6.163 -0.618 -11.566 1.00 95.19 97 SER A C 1
ATOM 687 O O . SER A 1 97 ? 6.425 -0.295 -12.719 1.00 95.19 97 SER A O 1
ATOM 689 N N . GLY A 1 98 ? 6.251 -1.885 -11.151 1.00 93.19 98 GLY A N 1
ATOM 690 C CA . GLY A 1 98 ? 6.656 -2.989 -12.025 1.00 93.19 98 GLY A CA 1
ATOM 691 C C . GLY A 1 98 ? 5.731 -3.217 -13.228 1.00 93.19 98 GLY A C 1
ATOM 692 O O . GLY A 1 98 ? 6.176 -3.788 -14.219 1.00 93.19 98 GLY A O 1
ATOM 693 N N . LYS A 1 99 ? 4.472 -2.758 -13.172 1.00 92.81 99 LYS A N 1
ATOM 694 C CA . LYS A 1 99 ? 3.514 -2.828 -14.290 1.00 92.81 99 LYS A CA 1
ATOM 695 C C . LYS A 1 99 ? 3.422 -1.540 -15.110 1.00 92.81 99 LYS A C 1
ATOM 697 O O . LYS A 1 99 ? 3.232 -1.623 -16.319 1.00 92.81 99 LYS A O 1
ATOM 702 N N . LEU A 1 100 ? 3.503 -0.374 -14.468 1.00 94.81 100 LEU A N 1
ATOM 703 C CA . LEU A 1 100 ? 3.255 0.926 -15.106 1.00 94.81 100 LEU A CA 1
ATOM 704 C C . LEU A 1 100 ? 4.524 1.652 -15.558 1.00 94.81 100 LEU A C 1
ATOM 706 O O . LEU A 1 100 ? 4.495 2.310 -16.593 1.00 94.81 100 LEU A O 1
ATOM 710 N N . ALA A 1 101 ? 5.605 1.567 -14.782 1.00 96.31 101 ALA A N 1
ATOM 711 C CA . ALA A 1 101 ? 6.870 2.251 -15.054 1.00 96.31 101 ALA A CA 1
ATOM 712 C C . ALA A 1 101 ? 8.060 1.413 -14.539 1.00 96.31 101 ALA A C 1
ATOM 714 O O . ALA A 1 101 ? 8.692 1.783 -13.537 1.00 96.31 101 ALA A O 1
ATOM 715 N N . PRO A 1 102 ? 8.355 0.257 -15.173 1.00 94.81 102 PRO A N 1
ATOM 716 C CA . PRO A 1 102 ? 9.400 -0.663 -14.719 1.00 94.81 102 PRO A CA 1
ATOM 717 C C . PRO A 1 102 ? 10.781 -0.006 -14.600 1.00 94.81 102 PRO A C 1
ATOM 719 O O . PRO A 1 102 ? 11.576 -0.372 -13.734 1.00 94.81 102 PRO A O 1
ATOM 722 N N . GLU A 1 103 ? 11.055 0.991 -15.440 1.00 95.88 103 GLU A N 1
ATOM 723 C CA . GLU A 1 103 ? 12.286 1.775 -15.459 1.00 95.88 103 GLU A CA 1
ATOM 724 C C . GLU A 1 103 ? 12.452 2.687 -14.232 1.00 95.88 103 GLU A C 1
ATOM 726 O O . GLU A 1 103 ? 13.580 3.011 -13.861 1.00 95.88 103 GLU A O 1
ATOM 731 N N . LEU A 1 104 ? 11.354 3.063 -13.563 1.00 96.38 104 LEU A N 1
ATOM 732 C CA . LEU A 1 104 ? 11.363 3.889 -12.348 1.00 96.38 104 LEU A CA 1
ATOM 733 C C . LEU A 1 104 ? 11.297 3.072 -11.052 1.00 96.38 104 LEU A C 1
ATOM 735 O O . LEU A 1 104 ? 11.438 3.642 -9.967 1.00 96.38 104 LEU A O 1
ATOM 739 N N . LEU A 1 105 ? 11.121 1.748 -11.141 1.00 95.06 105 LEU A N 1
ATOM 740 C CA . LEU A 1 105 ? 10.944 0.862 -9.987 1.00 95.06 105 LEU A CA 1
ATOM 741 C C . LEU A 1 105 ? 12.020 1.067 -8.913 1.00 95.06 105 LEU A C 1
ATOM 743 O O . LEU A 1 105 ? 11.697 1.134 -7.729 1.00 95.06 105 LEU A O 1
ATOM 747 N N . GLY A 1 106 ? 13.291 1.172 -9.313 1.00 94.44 106 GLY A N 1
ATOM 748 C CA . GLY A 1 106 ? 14.400 1.320 -8.370 1.00 94.44 106 GLY A CA 1
ATOM 749 C C . GLY A 1 106 ? 14.271 2.582 -7.514 1.00 94.44 106 GLY A C 1
ATOM 750 O O . GLY A 1 106 ? 14.338 2.509 -6.289 1.00 94.44 106 GLY A O 1
ATOM 751 N N . ALA A 1 107 ? 14.018 3.728 -8.151 1.00 96.56 107 ALA A N 1
ATOM 752 C CA . ALA A 1 107 ? 13.866 5.004 -7.455 1.00 96.56 107 ALA A CA 1
ATOM 753 C C . ALA A 1 107 ? 12.610 5.014 -6.567 1.00 96.56 107 ALA A C 1
ATOM 755 O O . ALA A 1 107 ? 12.671 5.449 -5.417 1.00 96.56 107 ALA A O 1
ATOM 756 N N . ILE A 1 108 ? 11.495 4.480 -7.076 1.00 96.50 108 ILE A N 1
ATOM 757 C CA . ILE A 1 108 ? 10.222 4.403 -6.348 1.00 96.50 108 ILE A CA 1
ATOM 758 C C . ILE A 1 108 ? 10.364 3.525 -5.101 1.00 96.50 108 ILE A C 1
ATOM 760 O O . ILE A 1 108 ? 9.979 3.950 -4.015 1.00 96.50 108 ILE A O 1
ATOM 764 N N . ALA A 1 109 ? 10.949 2.331 -5.226 1.00 94.00 109 ALA A N 1
ATOM 765 C CA . ALA A 1 109 ? 11.109 1.409 -4.104 1.00 94.00 109 ALA A CA 1
ATOM 766 C C . ALA A 1 109 ? 12.036 1.980 -3.018 1.00 94.00 109 ALA A C 1
ATOM 768 O O . ALA A 1 109 ? 11.711 1.912 -1.831 1.00 94.00 109 ALA A O 1
ATOM 769 N N . VAL A 1 110 ? 13.160 2.591 -3.412 1.00 96.12 110 VAL A N 1
ATOM 770 C CA . VAL A 1 110 ? 14.091 3.236 -2.470 1.00 96.12 110 VAL A CA 1
ATOM 771 C C . VAL A 1 110 ? 13.411 4.388 -1.735 1.00 96.12 110 VAL A C 1
ATOM 773 O O . VAL A 1 110 ? 13.509 4.468 -0.507 1.00 96.12 110 VAL A O 1
ATOM 776 N N . ALA A 1 111 ? 12.695 5.252 -2.458 1.00 95.75 111 ALA A N 1
ATOM 777 C CA . ALA A 1 111 ? 11.970 6.369 -1.864 1.00 95.75 111 ALA A CA 1
ATOM 778 C C . ALA A 1 111 ? 10.863 5.881 -0.921 1.00 95.75 111 ALA A C 1
ATOM 780 O O . ALA A 1 111 ? 10.753 6.384 0.194 1.00 95.75 111 ALA A O 1
ATOM 781 N N . ALA A 1 112 ? 10.097 4.861 -1.319 1.00 94.19 112 ALA A N 1
ATOM 782 C CA . ALA A 1 112 ? 9.008 4.311 -0.522 1.00 94.19 112 ALA A CA 1
ATOM 783 C C . ALA A 1 112 ? 9.492 3.827 0.853 1.00 94.19 112 ALA A C 1
ATOM 785 O O . ALA A 1 112 ? 8.998 4.302 1.875 1.00 94.19 112 ALA A O 1
ATOM 786 N N . TYR A 1 113 ? 10.487 2.934 0.909 1.00 94.69 113 TYR A N 1
ATOM 787 C CA . TYR A 1 113 ? 10.989 2.416 2.191 1.00 94.69 113 TYR A CA 1
ATOM 788 C C . TYR A 1 113 ? 11.730 3.468 3.014 1.00 94.69 113 TYR A C 1
ATOM 790 O O . TYR A 1 113 ? 11.569 3.506 4.235 1.00 94.69 113 TYR A O 1
ATOM 798 N N . SER A 1 114 ? 12.469 4.368 2.362 1.00 96.00 114 SER A N 1
ATOM 799 C CA . SER A 1 114 ? 13.112 5.492 3.049 1.00 96.00 114 SER A CA 1
ATOM 800 C C . SER A 1 114 ? 12.081 6.406 3.715 1.00 96.00 114 SER A C 1
ATOM 802 O O . SER A 1 114 ? 12.204 6.718 4.895 1.00 96.00 114 SER A O 1
ATOM 804 N N . TYR A 1 115 ? 11.027 6.805 3.000 1.00 94.62 115 TYR A N 1
ATOM 805 C CA . TYR A 1 115 ? 10.006 7.711 3.531 1.00 94.62 115 TYR A CA 1
ATOM 806 C C . TYR A 1 115 ? 9.093 7.046 4.564 1.00 94.62 115 TYR A C 1
ATOM 808 O O . TYR A 1 115 ? 8.731 7.698 5.543 1.00 94.62 115 TYR A O 1
ATOM 816 N N . MET A 1 116 ? 8.802 5.748 4.429 1.00 93.94 116 MET A N 1
ATOM 817 C CA . MET A 1 116 ? 8.123 4.974 5.476 1.00 93.94 116 MET A CA 1
ATOM 818 C C . MET A 1 116 ? 8.915 4.984 6.793 1.00 93.94 116 MET A C 1
ATOM 820 O O . MET A 1 116 ? 8.336 5.174 7.862 1.00 93.94 116 MET A O 1
ATOM 824 N N . ALA A 1 117 ? 10.245 4.861 6.732 1.00 95.00 117 ALA A N 1
ATOM 825 C CA . ALA A 1 117 ? 11.098 4.948 7.919 1.00 95.00 117 ALA A CA 1
ATOM 826 C C . ALA A 1 117 ? 11.151 6.364 8.527 1.00 95.00 117 ALA A C 1
ATOM 828 O O . ALA A 1 117 ? 11.424 6.514 9.718 1.00 95.00 117 ALA A O 1
ATOM 829 N N . LEU A 1 118 ? 10.856 7.404 7.740 1.00 95.69 118 LEU A N 1
ATOM 830 C CA . LEU A 1 118 ? 10.809 8.798 8.190 1.00 95.69 118 LEU A CA 1
ATOM 831 C C . LEU A 1 118 ? 9.450 9.220 8.767 1.00 95.69 118 LEU A C 1
ATOM 833 O O . LEU A 1 118 ? 9.321 10.356 9.226 1.00 95.69 118 LEU A O 1
ATOM 837 N N . VAL A 1 119 ? 8.445 8.337 8.811 1.00 95.00 119 VAL A N 1
ATOM 838 C CA . VAL A 1 119 ? 7.130 8.636 9.413 1.00 95.00 119 VAL A CA 1
ATOM 839 C C . VAL A 1 119 ? 7.245 9.215 10.833 1.00 95.00 119 VAL A C 1
ATOM 841 O O . VAL A 1 119 ? 6.609 10.240 11.084 1.00 95.00 119 VAL A O 1
ATOM 844 N N . PRO A 1 120 ? 8.091 8.693 11.747 1.00 95.12 120 PRO A N 1
ATOM 845 C CA . PRO A 1 120 ? 8.265 9.281 13.079 1.00 95.12 120 PRO A CA 1
ATOM 846 C C . PRO A 1 120 ? 8.835 10.706 13.077 1.00 95.12 120 PRO A C 1
ATOM 848 O O . PRO A 1 120 ? 8.684 11.425 14.060 1.00 95.12 120 PRO A O 1
ATOM 851 N N . LEU A 1 121 ? 9.491 11.126 11.993 1.00 96.81 121 LEU A N 1
ATOM 852 C CA . LEU A 1 121 ? 10.026 12.476 11.831 1.00 96.81 121 LEU A CA 1
ATOM 853 C C . LEU A 1 121 ? 9.002 13.410 11.174 1.00 96.81 121 LEU A C 1
ATOM 855 O O . LEU A 1 121 ? 8.868 14.556 11.592 1.00 96.81 121 LEU A O 1
ATOM 859 N N . ILE A 1 122 ? 8.261 12.922 10.176 1.00 94.38 122 ILE A N 1
ATOM 860 C CA . ILE A 1 122 ? 7.333 13.727 9.365 1.00 94.38 122 ILE A CA 1
ATOM 861 C C . ILE A 1 122 ? 5.962 13.869 10.041 1.00 94.38 122 ILE A C 1
ATOM 863 O O . ILE A 1 122 ? 5.391 14.960 10.077 1.00 94.38 122 ILE A O 1
ATOM 867 N N . GLN A 1 123 ? 5.420 12.782 10.594 1.00 95.19 123 GLN A N 1
ATOM 868 C CA . GLN A 1 123 ? 4.050 12.746 11.108 1.00 95.19 123 GLN A CA 1
ATOM 869 C C . GLN A 1 123 ? 3.857 13.614 12.366 1.00 95.19 123 GLN A C 1
ATOM 871 O O . GLN A 1 123 ? 2.893 14.386 12.396 1.00 95.19 123 GLN A O 1
ATOM 876 N N . PRO A 1 124 ? 4.723 13.575 13.403 1.00 96.12 124 PRO A N 1
ATOM 877 C CA . PRO A 1 124 ? 4.461 14.334 14.628 1.00 96.12 124 PRO A CA 1
ATOM 878 C C . PRO A 1 124 ? 4.430 15.862 14.451 1.00 96.12 124 PRO A C 1
ATOM 880 O O . PRO A 1 124 ? 3.556 16.491 15.052 1.00 96.12 124 PRO A O 1
ATOM 883 N N . PRO A 1 125 ? 5.307 16.497 13.645 1.00 97.19 125 PRO A N 1
ATOM 884 C CA . PRO A 1 125 ? 5.192 17.923 13.330 1.00 97.19 125 PRO A CA 1
ATOM 885 C C . PRO A 1 125 ? 3.868 18.295 12.653 1.00 97.19 125 PRO A C 1
ATOM 887 O O . PRO A 1 125 ? 3.254 19.288 13.039 1.00 97.19 125 PRO A O 1
ATOM 890 N N . ILE A 1 126 ? 3.381 17.477 11.712 1.00 96.44 126 ILE A N 1
ATOM 891 C CA . ILE A 1 126 ? 2.089 17.704 11.042 1.00 96.44 126 ILE A CA 1
ATOM 892 C C . ILE A 1 126 ? 0.942 17.619 12.052 1.00 96.44 126 ILE A C 1
ATOM 894 O O . ILE A 1 126 ? 0.088 18.505 12.101 1.00 96.44 126 ILE A O 1
ATOM 898 N N . MET A 1 127 ? 0.959 16.605 12.923 1.00 96.56 127 MET A N 1
ATOM 899 C CA . MET A 1 127 ? -0.026 16.483 14.002 1.00 96.56 127 MET A CA 1
ATOM 900 C C . MET A 1 127 ? 0.004 17.711 14.916 1.00 96.56 127 MET A C 1
ATOM 902 O O . MET A 1 127 ? -1.054 18.221 15.289 1.00 96.56 127 MET A O 1
ATOM 906 N N . LYS A 1 128 ? 1.202 18.219 15.238 1.00 95.38 128 LYS A N 1
ATOM 907 C CA . LYS A 1 128 ? 1.384 19.426 16.051 1.00 95.38 128 LYS A CA 1
ATOM 908 C C . LYS A 1 128 ? 0.811 20.684 15.396 1.00 95.38 128 LYS A C 1
ATOM 910 O O . LYS A 1 128 ? 0.271 21.513 16.124 1.00 95.38 128 LYS A O 1
ATOM 915 N N . ALA A 1 129 ? 0.920 20.795 14.074 1.00 97.12 129 ALA A N 1
ATOM 916 C CA . ALA A 1 129 ? 0.471 21.947 13.298 1.00 97.12 129 ALA A CA 1
ATOM 917 C C . ALA A 1 129 ? -1.049 21.978 13.057 1.00 97.12 129 ALA A C 1
ATOM 919 O O . ALA A 1 129 ? -1.624 23.061 13.028 1.00 97.12 129 ALA A O 1
ATOM 920 N N . LEU A 1 130 ? -1.694 20.817 12.880 1.00 97.12 130 LEU A N 1
ATOM 921 C CA . LEU A 1 130 ? -3.098 20.751 12.444 1.00 97.12 130 LEU A CA 1
ATOM 922 C C . LEU A 1 130 ? -4.110 20.452 13.554 1.00 97.12 130 LEU A C 1
ATOM 924 O O . LEU A 1 130 ? -5.258 20.864 13.441 1.00 97.12 130 LEU A O 1
ATOM 928 N N . THR A 1 131 ? -3.726 19.719 14.601 1.00 97.06 131 THR A N 1
ATOM 929 C CA . THR A 1 131 ? -4.680 19.308 15.652 1.00 97.06 131 THR A CA 1
ATOM 930 C C . THR A 1 131 ? -4.591 20.213 16.873 1.00 97.06 131 THR A C 1
ATOM 932 O O . THR A 1 131 ? -3.506 20.666 17.232 1.00 97.06 131 THR A O 1
ATOM 935 N N . SER A 1 132 ? -5.703 20.447 17.559 1.00 96.94 132 SER A N 1
ATOM 936 C CA . SER A 1 132 ? -5.739 21.220 18.807 1.00 96.94 132 SER A CA 1
ATOM 937 C C . SER A 1 132 ? -5.414 20.360 20.039 1.00 96.94 132 SER A C 1
ATOM 939 O O . SER A 1 132 ? -5.521 19.132 20.022 1.00 96.94 132 SER A O 1
ATOM 941 N N . GLU A 1 133 ? -5.026 20.983 21.158 1.00 95.44 133 GLU A N 1
ATOM 942 C CA . GLU A 1 133 ? -4.801 20.241 22.409 1.00 95.44 133 GLU A CA 1
ATOM 943 C C . GLU A 1 133 ? -6.066 19.580 22.963 1.00 95.44 133 GLU A C 1
ATOM 945 O O . GLU A 1 133 ? -5.977 18.537 23.612 1.00 95.44 133 GLU A O 1
ATOM 950 N N . THR A 1 134 ? -7.230 20.192 22.741 1.00 96.19 134 THR A N 1
ATOM 951 C CA . THR A 1 134 ? -8.523 19.669 23.190 1.00 96.19 134 THR A CA 1
ATOM 952 C C . THR A 1 134 ? -8.863 18.372 22.459 1.00 96.19 134 THR A C 1
ATOM 954 O O . THR A 1 134 ? -9.213 17.393 23.115 1.00 96.19 134 THR A O 1
ATOM 957 N N . GLU A 1 135 ? -8.661 18.312 21.138 1.00 95.44 135 GLU A N 1
ATOM 958 C CA . GLU A 1 135 ? -8.858 17.095 20.333 1.00 95.44 135 GLU A CA 1
ATOM 959 C C . GLU A 1 135 ? -7.901 15.968 20.742 1.00 95.44 135 GLU A C 1
ATOM 961 O O . GLU A 1 135 ? -8.315 14.818 20.889 1.00 95.44 135 GLU A O 1
ATOM 966 N N . ARG A 1 136 ? -6.627 16.287 21.009 1.00 95.06 136 ARG A N 1
ATOM 967 C CA . ARG A 1 136 ? -5.616 15.294 21.431 1.00 95.06 136 ARG A CA 1
ATOM 968 C C . ARG A 1 136 ? -5.924 14.641 22.783 1.00 95.06 136 ARG A C 1
ATOM 970 O O . ARG A 1 136 ? -5.400 13.568 23.069 1.00 95.06 136 ARG A O 1
ATOM 977 N N . LYS A 1 137 ? -6.736 15.286 23.627 1.00 96.38 137 LYS A N 1
ATOM 978 C CA . LYS A 1 137 ? -7.107 14.807 24.971 1.00 96.38 137 LYS A CA 1
ATOM 979 C C . LYS A 1 137 ? -8.421 14.007 24.982 1.00 96.38 137 LYS A C 1
ATOM 981 O O . LYS A 1 137 ? -8.832 13.551 26.052 1.00 96.38 137 LYS A O 1
ATOM 986 N N . ILE A 1 138 ? -9.066 13.801 23.828 1.00 95.50 138 ILE A N 1
ATOM 987 C CA . ILE A 1 138 ? -10.287 12.989 23.713 1.00 95.50 138 ILE A CA 1
ATOM 988 C C . ILE A 1 138 ? -9.995 11.546 24.153 1.00 95.50 138 ILE A C 1
ATOM 990 O O . ILE A 1 138 ? -9.049 10.905 23.694 1.00 95.50 138 ILE A O 1
ATOM 994 N N . ARG A 1 139 ? -10.819 11.015 25.063 1.00 92.88 139 ARG A N 1
ATOM 995 C CA . ARG A 1 139 ? -10.713 9.628 25.530 1.00 92.88 139 ARG A CA 1
ATOM 996 C C . ARG A 1 139 ? -11.314 8.683 24.495 1.00 92.88 139 ARG A C 1
ATOM 998 O O . ARG A 1 139 ? -12.498 8.775 24.184 1.00 92.88 139 ARG A O 1
ATOM 1005 N N . MET A 1 140 ? -10.506 7.745 24.009 1.00 90.00 140 MET A N 1
ATOM 1006 C CA . MET A 1 140 ? -10.990 6.662 23.157 1.00 90.00 140 MET A CA 1
ATOM 1007 C C . MET A 1 140 ? -11.735 5.630 24.007 1.00 90.00 140 MET A C 1
ATOM 1009 O O . MET A 1 140 ? -11.241 5.202 25.051 1.00 90.00 140 MET A O 1
ATOM 1013 N N . VAL A 1 141 ? -12.932 5.246 23.564 1.00 89.12 141 VAL A N 1
ATOM 1014 C CA . VAL A 1 141 ? -13.723 4.187 24.203 1.00 89.12 141 VAL A CA 1
ATOM 1015 C C . VAL A 1 141 ? -13.060 2.826 24.008 1.00 89.12 141 VAL A C 1
ATOM 1017 O O . VAL A 1 141 ? -12.371 2.599 23.012 1.00 89.12 141 VAL A O 1
ATOM 1020 N N . GLN A 1 142 ? -13.287 1.912 24.953 1.00 83.12 142 GLN A N 1
ATOM 1021 C CA . GLN A 1 142 ? -12.854 0.527 24.795 1.00 83.12 142 GLN A CA 1
ATOM 1022 C C . GLN A 1 142 ? -13.524 -0.095 23.569 1.00 83.12 142 GLN A C 1
ATOM 1024 O O . GLN A 1 142 ? -14.713 0.107 23.310 1.00 83.12 142 GLN A O 1
ATOM 1029 N N . LEU A 1 143 ? -12.727 -0.826 22.798 1.00 87.69 143 LEU A N 1
ATOM 1030 C CA . LEU A 1 143 ? -13.168 -1.475 21.574 1.00 87.69 143 LEU A CA 1
ATOM 1031 C C . LEU A 1 143 ? -14.177 -2.584 21.896 1.00 87.69 143 LEU A C 1
ATOM 1033 O O . LEU A 1 143 ? -14.037 -3.296 22.891 1.00 87.69 143 LEU A O 1
ATOM 1037 N N . ARG A 1 144 ? -15.196 -2.746 21.041 1.00 91.56 144 ARG A N 1
ATOM 1038 C CA . ARG A 1 144 ? -16.139 -3.868 21.160 1.00 91.56 144 ARG A CA 1
ATOM 1039 C C . ARG A 1 144 ? -15.407 -5.197 20.987 1.00 91.56 144 ARG A C 1
ATOM 1041 O O . ARG A 1 144 ? -14.433 -5.290 20.239 1.00 91.56 144 ARG A O 1
ATOM 1048 N N . THR A 1 145 ? -15.918 -6.243 21.625 1.00 87.69 145 THR A N 1
ATOM 1049 C CA . THR A 1 145 ? -15.444 -7.604 21.385 1.00 87.69 145 THR A CA 1
ATOM 1050 C C . THR A 1 145 ? -15.854 -8.042 19.980 1.00 87.69 145 THR A C 1
ATOM 1052 O O . THR A 1 145 ? -17.031 -8.045 19.625 1.00 87.69 145 THR A O 1
ATOM 1055 N N . VAL A 1 146 ? -14.866 -8.383 19.154 1.00 91.31 146 VAL A N 1
ATOM 1056 C CA . VAL A 1 146 ? -15.096 -8.875 17.791 1.00 91.31 146 VAL A CA 1
ATOM 1057 C C . VAL A 1 146 ? -15.184 -10.390 17.835 1.00 91.31 146 VAL A C 1
ATOM 1059 O O . VAL A 1 146 ? -14.300 -11.058 18.376 1.00 91.31 146 VAL A O 1
ATOM 1062 N N . SER A 1 147 ? -16.257 -10.943 17.271 1.00 92.81 147 SER A N 1
ATOM 1063 C CA . SER A 1 147 ? -16.442 -12.392 17.259 1.00 92.81 147 SER A CA 1
ATOM 1064 C C . SER A 1 147 ? -15.434 -13.069 16.326 1.00 92.81 147 SER A C 1
ATOM 1066 O O . SER A 1 147 ? -15.056 -12.525 15.287 1.00 92.81 147 SER A O 1
ATOM 1068 N N . LYS A 1 148 ? -15.026 -14.302 16.651 1.00 90.88 148 LYS A N 1
ATOM 1069 C CA . LYS A 1 148 ? -14.110 -15.067 15.788 1.00 90.88 148 LYS A CA 1
ATOM 1070 C C . LYS A 1 148 ? -14.688 -15.288 14.386 1.00 90.88 148 LYS A C 1
ATOM 1072 O O . LYS A 1 148 ? -13.966 -15.205 13.402 1.00 90.88 148 LYS A O 1
ATOM 1077 N N . ARG A 1 149 ? -16.005 -15.508 14.294 1.00 93.94 149 ARG A N 1
ATOM 1078 C CA . ARG A 1 149 ? -16.710 -15.651 13.012 1.00 93.94 149 ARG A CA 1
ATOM 1079 C C . ARG A 1 149 ? -16.637 -14.373 12.181 1.00 93.94 149 ARG A C 1
ATOM 1081 O O . ARG A 1 149 ? -16.373 -14.456 10.992 1.00 93.94 149 ARG A O 1
ATOM 1088 N N . GLU A 1 150 ? -16.812 -13.208 12.799 1.00 93.94 150 GLU A N 1
ATOM 1089 C CA . GLU A 1 150 ? -16.697 -11.916 12.111 1.00 93.94 150 GLU A CA 1
ATOM 1090 C C . GLU A 1 150 ? -15.290 -11.702 11.539 1.00 93.94 150 GLU A C 1
ATOM 1092 O O . GLU A 1 150 ? -15.168 -11.317 10.379 1.00 93.94 150 GLU A O 1
ATOM 1097 N N . LYS A 1 151 ? -14.238 -12.050 12.295 1.00 93.19 151 LYS A N 1
ATOM 1098 C CA . LYS A 1 151 ? -12.855 -12.003 11.793 1.00 93.19 151 LYS A CA 1
ATOM 1099 C C . LYS A 1 151 ? -12.619 -12.932 10.598 1.00 93.19 151 LYS A C 1
ATOM 1101 O O . LYS A 1 151 ? -11.946 -12.536 9.658 1.00 93.19 151 LYS A O 1
ATOM 1106 N N . ILE A 1 152 ? -13.192 -14.138 10.614 1.00 94.69 152 ILE A N 1
ATOM 1107 C CA . ILE A 1 152 ? -13.055 -15.116 9.520 1.00 94.69 152 ILE A CA 1
ATOM 1108 C C . ILE A 1 152 ? -13.845 -14.691 8.274 1.00 94.69 152 ILE A C 1
ATOM 1110 O O . ILE A 1 152 ? -13.360 -14.839 7.156 1.00 94.69 152 ILE A O 1
ATOM 1114 N N . LEU A 1 153 ? -15.065 -14.172 8.444 1.00 95.56 153 LEU A N 1
ATOM 1115 C CA . LEU A 1 153 ? -15.904 -13.759 7.315 1.00 95.56 153 LEU A CA 1
ATOM 1116 C C . LEU A 1 153 ? -15.413 -12.461 6.667 1.00 95.56 153 LEU A C 1
ATOM 1118 O O . LEU A 1 153 ? -15.637 -12.270 5.474 1.00 95.56 153 LEU A O 1
ATOM 1122 N N . PHE A 1 154 ? -14.744 -11.584 7.419 1.00 95.56 154 PHE A N 1
ATOM 1123 C CA . PHE A 1 154 ? -14.252 -10.302 6.919 1.00 95.56 154 PHE A CA 1
ATOM 1124 C C . PHE A 1 154 ? -13.428 -10.400 5.618 1.00 95.56 154 PHE A C 1
ATOM 1126 O O . PHE A 1 154 ? -13.843 -9.772 4.641 1.00 95.56 154 PHE A O 1
ATOM 1133 N N . PRO A 1 155 ? -12.332 -11.184 5.528 1.00 95.69 155 PRO A N 1
ATOM 1134 C CA . PRO A 1 155 ? -11.549 -11.288 4.293 1.00 95.69 155 PRO A CA 1
ATOM 1135 C C . PRO A 1 155 ? -12.353 -11.875 3.123 1.00 95.69 155 PRO A C 1
ATOM 1137 O O . PRO A 1 155 ? -12.135 -11.491 1.977 1.00 95.69 155 PRO A O 1
ATOM 1140 N N . VAL A 1 156 ? -13.323 -12.759 3.385 1.00 96.06 156 VAL A N 1
ATOM 1141 C CA . VAL A 1 156 ? -14.192 -13.339 2.343 1.00 96.06 156 VAL A CA 1
ATOM 1142 C C . VAL A 1 156 ? -15.145 -12.283 1.783 1.00 96.06 156 VAL A C 1
ATOM 1144 O O . VAL A 1 156 ? -15.269 -12.137 0.568 1.00 96.06 156 VAL A O 1
ATOM 1147 N N . VAL A 1 157 ? -15.798 -11.518 2.661 1.00 95.81 157 VAL A N 1
ATOM 1148 C CA . VAL A 1 157 ? -16.698 -10.426 2.264 1.00 95.81 157 VAL A CA 1
ATOM 1149 C C . VAL A 1 157 ? -15.923 -9.331 1.536 1.00 95.81 157 VAL A C 1
ATOM 1151 O O . VAL A 1 157 ? -16.383 -8.855 0.499 1.00 95.81 157 VAL A O 1
ATOM 1154 N N . LEU A 1 158 ? -14.734 -8.974 2.031 1.00 94.81 158 LEU A N 1
ATOM 1155 C CA . LEU A 1 158 ? -13.851 -8.011 1.381 1.00 94.81 158 LEU A CA 1
ATOM 1156 C C . LEU A 1 158 ? -13.475 -8.474 -0.031 1.00 94.81 158 LEU A C 1
ATOM 1158 O O . LEU A 1 158 ? -13.622 -7.706 -0.977 1.00 94.81 158 LEU A O 1
ATOM 1162 N N . LEU A 1 159 ? -13.066 -9.734 -0.195 1.00 95.31 159 LEU A N 1
ATOM 1163 C CA . LEU A 1 159 ? -12.717 -10.290 -1.501 1.00 95.31 159 LEU A CA 1
ATOM 1164 C C . LEU A 1 159 ? -13.901 -10.291 -2.476 1.00 95.31 159 LEU A C 1
ATOM 1166 O O . LEU A 1 159 ? -13.735 -9.905 -3.632 1.00 95.31 159 LEU A O 1
ATOM 1170 N N . MET A 1 160 ? -15.098 -10.678 -2.024 1.00 95.56 160 MET A N 1
ATOM 1171 C CA . MET A 1 160 ? -16.305 -10.626 -2.859 1.00 95.56 160 MET A CA 1
ATOM 1172 C C . MET A 1 160 ? -16.627 -9.193 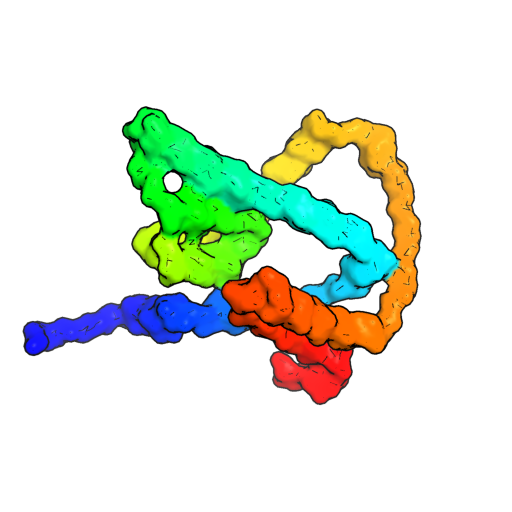-3.295 1.00 95.56 160 MET A C 1
ATOM 1174 O O . MET A 1 160 ? -16.959 -8.958 -4.454 1.00 95.56 160 MET A O 1
ATOM 1178 N N . LEU A 1 161 ? -16.489 -8.223 -2.389 1.00 95.06 161 LEU A N 1
ATOM 1179 C CA . LEU A 1 161 ? -16.735 -6.814 -2.686 1.00 95.06 161 LEU A CA 1
ATOM 1180 C C . LEU A 1 161 ? -15.716 -6.261 -3.694 1.00 95.06 161 LEU A C 1
ATOM 1182 O O . LEU A 1 161 ? -16.099 -5.542 -4.615 1.00 95.06 161 LEU A O 1
ATOM 1186 N N . VAL A 1 162 ? -14.445 -6.651 -3.575 1.00 95.31 162 VAL A N 1
ATOM 1187 C CA . VAL A 1 162 ? -13.394 -6.311 -4.549 1.00 95.31 162 VAL A CA 1
ATOM 1188 C C . VAL A 1 162 ? -13.694 -6.926 -5.912 1.00 95.31 162 VAL A C 1
ATOM 1190 O O . VAL A 1 162 ? -13.630 -6.223 -6.915 1.00 95.31 162 VAL A O 1
ATOM 1193 N N . ALA A 1 163 ? -14.079 -8.202 -5.958 1.00 92.38 163 ALA A N 1
ATOM 1194 C CA . ALA A 1 163 ? -14.410 -8.882 -7.207 1.00 92.38 163 ALA A CA 1
ATOM 1195 C C . ALA A 1 163 ? -15.596 -8.229 -7.942 1.00 92.38 163 ALA A C 1
ATOM 1197 O O . ALA A 1 163 ? -15.615 -8.214 -9.170 1.00 92.38 163 ALA A O 1
ATOM 1198 N N . LEU A 1 164 ? -16.563 -7.674 -7.201 1.00 94.44 164 LEU A N 1
ATOM 1199 C CA . LEU A 1 164 ? -17.739 -7.013 -7.769 1.00 94.44 164 LEU A CA 1
ATOM 1200 C C . LEU A 1 164 ? -17.484 -5.557 -8.187 1.00 94.44 164 LEU A C 1
ATOM 1202 O O . LEU A 1 164 ? -18.004 -5.133 -9.215 1.00 94.44 164 LEU A O 1
ATOM 1206 N N . LEU A 1 165 ? -16.735 -4.782 -7.393 1.00 95.62 165 LEU A N 1
ATOM 1207 C CA . LEU A 1 165 ? -16.598 -3.332 -7.596 1.00 95.62 165 LEU A CA 1
ATOM 1208 C C . LEU A 1 165 ? -15.301 -2.914 -8.297 1.00 95.62 165 LEU A C 1
ATOM 1210 O O . LEU A 1 165 ? -15.306 -1.922 -9.022 1.00 95.62 165 LEU A O 1
ATOM 1214 N N . LEU A 1 166 ? -14.191 -3.620 -8.065 1.00 94.12 166 LEU A N 1
ATOM 1215 C CA . LEU A 1 166 ? -12.877 -3.261 -8.605 1.00 94.12 166 LEU A CA 1
ATOM 1216 C C . LEU A 1 166 ? -12.022 -4.518 -8.861 1.00 94.12 166 LEU A C 1
ATOM 1218 O O . LEU A 1 166 ? -11.086 -4.803 -8.104 1.00 94.12 166 LEU A O 1
ATOM 1222 N N . PRO A 1 167 ? -12.317 -5.280 -9.932 1.00 92.69 167 PRO A N 1
ATOM 1223 C CA . PRO A 1 167 ? -11.657 -6.557 -10.205 1.00 92.69 167 PRO A CA 1
ATOM 1224 C C . PRO A 1 167 ? -10.150 -6.417 -10.465 1.00 92.69 167 PRO A C 1
ATOM 1226 O O . PRO A 1 167 ? -9.395 -7.338 -10.164 1.00 92.69 167 PRO A O 1
ATOM 1229 N N . ASP A 1 168 ? -9.677 -5.258 -10.930 1.00 91.44 168 ASP A N 1
ATOM 1230 C CA . ASP A 1 168 ? -8.244 -5.011 -11.155 1.00 91.44 168 ASP A CA 1
ATOM 1231 C C . ASP A 1 168 ? -7.409 -5.060 -9.861 1.00 91.44 168 ASP A C 1
ATOM 1233 O O . ASP A 1 168 ? -6.211 -5.355 -9.896 1.00 91.44 168 ASP A O 1
ATOM 1237 N N . ALA A 1 169 ? -8.036 -4.826 -8.701 1.00 91.38 169 ALA A N 1
ATOM 1238 C CA . ALA A 1 169 ? -7.402 -4.936 -7.386 1.00 91.38 169 ALA A CA 1
ATOM 1239 C C . ALA A 1 169 ? -7.441 -6.366 -6.810 1.00 91.38 169 ALA A C 1
ATOM 1241 O O . ALA A 1 169 ? -6.783 -6.638 -5.800 1.00 91.38 169 ALA A O 1
ATOM 1242 N N . ALA A 1 170 ? -8.167 -7.292 -7.449 1.00 92.56 170 ALA A N 1
ATOM 1243 C CA . ALA A 1 170 ? -8.322 -8.672 -6.996 1.00 92.56 170 ALA A CA 1
ATOM 1244 C C . ALA A 1 170 ? -7.003 -9.431 -6.756 1.00 92.56 170 ALA A C 1
ATOM 1246 O O . ALA A 1 170 ? -6.928 -10.108 -5.733 1.00 92.56 170 ALA A O 1
ATOM 1247 N N . PRO A 1 171 ? -5.944 -9.344 -7.591 1.00 93.06 171 PRO A N 1
ATOM 1248 C CA . PRO A 1 171 ? -4.707 -10.077 -7.307 1.00 93.06 171 PRO A CA 1
ATOM 1249 C C . PRO A 1 171 ? -4.021 -9.605 -6.017 1.00 93.06 171 PRO A C 1
ATOM 1251 O O . PRO A 1 171 ? -3.530 -10.432 -5.255 1.00 93.06 171 PRO A O 1
ATOM 1254 N N . LEU A 1 172 ? -4.023 -8.298 -5.735 1.00 93.19 172 LEU A N 1
ATOM 1255 C CA . LEU A 1 172 ? -3.431 -7.744 -4.512 1.00 93.19 172 LEU A CA 1
ATOM 1256 C C . LEU A 1 172 ? -4.283 -8.092 -3.290 1.00 93.19 172 LEU A C 1
ATOM 1258 O O . LEU A 1 172 ? -3.818 -8.755 -2.363 1.00 93.19 172 LEU A O 1
ATOM 1262 N N . LEU A 1 173 ? -5.551 -7.678 -3.303 1.00 94.75 173 LEU A N 1
ATOM 1263 C CA . LEU A 1 173 ? -6.436 -7.850 -2.153 1.00 94.75 173 LEU A CA 1
ATOM 1264 C C . LEU A 1 173 ? -6.808 -9.316 -1.925 1.00 94.75 173 LEU A C 1
ATOM 1266 O O . LEU A 1 173 ? -7.011 -9.708 -0.782 1.00 94.75 173 LEU A O 1
ATOM 1270 N N . GLY A 1 174 ? -6.828 -10.147 -2.965 1.00 95.81 174 GLY A N 1
ATOM 1271 C CA . GLY A 1 174 ? -7.018 -11.591 -2.852 1.00 95.81 174 GLY A CA 1
ATOM 1272 C C . GLY A 1 174 ? -5.869 -12.275 -2.123 1.00 95.81 174 GLY A C 1
ATOM 1273 O O . GLY A 1 174 ? -6.116 -13.003 -1.165 1.00 95.81 174 GLY A O 1
ATOM 1274 N N . MET A 1 175 ? -4.620 -11.991 -2.504 1.00 96.88 175 MET A N 1
ATOM 1275 C CA . MET A 1 175 ? -3.444 -12.549 -1.820 1.00 96.88 175 MET A CA 1
ATOM 1276 C C . MET A 1 175 ? -3.352 -12.067 -0.370 1.00 96.88 175 MET A C 1
ATOM 1278 O O . MET A 1 175 ? -3.061 -12.850 0.534 1.00 96.88 175 MET A O 1
ATOM 1282 N N . PHE A 1 176 ? -3.696 -10.805 -0.127 1.00 96.75 176 PHE A N 1
ATOM 1283 C CA . PHE A 1 176 ? -3.804 -10.244 1.215 1.00 96.75 176 PHE A CA 1
ATOM 1284 C C . PHE A 1 176 ? -4.896 -10.923 2.061 1.00 96.75 176 PHE A C 1
ATOM 1286 O O . PHE A 1 176 ? -4.638 -11.348 3.188 1.00 96.75 176 PHE A O 1
ATOM 1293 N N . CYS A 1 177 ? -6.107 -11.082 1.513 1.00 96.62 177 CYS A N 1
ATOM 1294 C CA . CYS A 1 177 ? -7.222 -11.752 2.188 1.00 96.62 177 CYS A CA 1
ATOM 1295 C C . CYS A 1 177 ? -6.925 -13.230 2.446 1.00 96.62 177 CYS A C 1
ATOM 1297 O O . CYS A 1 177 ? -7.331 -13.755 3.479 1.00 96.62 177 CYS A O 1
ATOM 1299 N 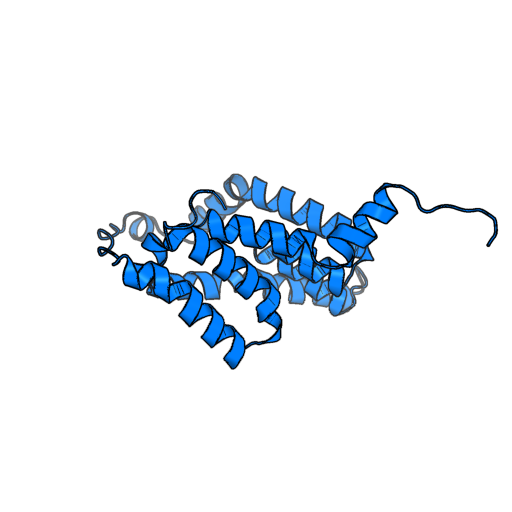N . PHE A 1 178 ? -6.198 -13.896 1.547 1.00 96.94 178 PHE A N 1
ATOM 1300 C CA . PHE A 1 178 ? -5.768 -15.276 1.738 1.00 96.94 178 PHE A CA 1
ATOM 1301 C C . PHE A 1 178 ? -4.804 -15.404 2.923 1.00 96.94 178 PHE A C 1
ATOM 1303 O O . PHE A 1 178 ? -5.045 -16.218 3.814 1.00 96.94 178 PHE A O 1
ATOM 1310 N N . GLY A 1 179 ? -3.786 -14.540 3.000 1.00 96.25 179 GLY A N 1
ATOM 1311 C CA . GLY A 1 179 ? -2.904 -14.452 4.168 1.00 96.25 179 GLY A CA 1
ATOM 1312 C C . GLY A 1 179 ? -3.680 -14.216 5.463 1.00 96.25 179 GLY A C 1
ATOM 1313 O O . GLY A 1 179 ? -3.463 -14.896 6.467 1.00 96.25 179 GLY A O 1
ATOM 1314 N N . ASN A 1 180 ? -4.651 -13.303 5.424 1.00 96.44 180 ASN A N 1
ATOM 1315 C CA . ASN A 1 180 ? -5.470 -13.018 6.592 1.00 96.44 180 ASN A CA 1
ATOM 1316 C C . ASN A 1 180 ? -6.364 -14.193 7.011 1.00 96.44 180 ASN A C 1
ATOM 1318 O O . ASN A 1 180 ? -6.482 -14.488 8.199 1.00 96.44 180 ASN A O 1
ATOM 1322 N N . LEU A 1 181 ? -6.961 -14.894 6.048 1.00 95.94 181 LEU A N 1
ATOM 1323 C CA . LEU A 1 181 ? -7.792 -16.057 6.322 1.00 95.94 181 LEU A CA 1
ATOM 1324 C C . LEU A 1 181 ? -6.976 -17.195 6.942 1.00 95.94 181 LEU A C 1
ATOM 1326 O O . LEU A 1 181 ? -7.482 -17.851 7.847 1.00 95.94 181 LEU A O 1
ATOM 1330 N N . MET A 1 182 ? -5.725 -17.409 6.518 1.00 94.88 182 MET A N 1
ATOM 1331 C CA . MET A 1 182 ? -4.845 -18.408 7.142 1.00 94.88 182 MET A CA 1
ATOM 1332 C C . MET A 1 182 ? -4.619 -18.100 8.628 1.00 94.88 182 MET A C 1
ATOM 1334 O O . MET A 1 182 ? -4.853 -18.964 9.476 1.00 94.88 182 MET A O 1
ATOM 1338 N N . ARG A 1 183 ? -4.301 -16.839 8.955 1.00 93.88 183 ARG A N 1
ATOM 1339 C CA . ARG A 1 183 ? -4.175 -16.360 10.343 1.00 93.88 183 ARG A CA 1
ATOM 1340 C C . ARG A 1 183 ? -5.472 -16.544 11.135 1.00 93.88 183 ARG A C 1
ATOM 1342 O O . ARG A 1 183 ? -5.463 -17.019 12.269 1.00 93.88 183 ARG A O 1
ATOM 1349 N N . GLU A 1 184 ? -6.604 -16.137 10.566 1.00 93.12 184 GLU A N 1
ATOM 1350 C CA . GLU A 1 184 ? -7.874 -16.131 11.291 1.00 93.12 184 GLU A CA 1
ATOM 1351 C C . GLU A 1 184 ? -8.553 -17.503 11.348 1.00 93.12 184 GLU A C 1
ATOM 1353 O O . GLU A 1 184 ? -9.346 -17.741 12.256 1.00 93.12 184 GLU A O 1
ATOM 1358 N N . SER A 1 185 ? -8.233 -18.436 10.456 1.00 92.19 185 SER A N 1
ATOM 1359 C CA . SER A 1 185 ? -8.835 -19.771 10.443 1.00 92.19 185 SER A CA 1
ATOM 1360 C C . SER A 1 185 ? -8.376 -20.639 11.620 1.00 92.19 185 SER A C 1
ATOM 1362 O O . SER A 1 185 ? -9.186 -21.387 12.165 1.00 92.19 185 SER A O 1
ATOM 1364 N N . GLY A 1 186 ? -7.111 -20.527 12.046 1.00 89.38 186 GLY A N 1
ATOM 1365 C CA . GLY A 1 186 ? -6.567 -21.253 13.207 1.00 89.38 186 GLY A CA 1
ATOM 1366 C C . GLY A 1 186 ? -6.414 -22.771 13.025 1.00 89.38 186 GLY A C 1
ATOM 1367 O O . GLY A 1 186 ? -6.102 -23.476 13.976 1.00 89.38 186 GLY A O 1
ATOM 1368 N N . VAL A 1 187 ? -6.647 -23.297 11.817 1.00 93.94 187 VAL A N 1
ATOM 1369 C CA . VAL A 1 187 ? -6.465 -24.729 11.486 1.00 93.94 187 VAL A CA 1
ATOM 1370 C C . VAL A 1 187 ? -5.245 -24.981 10.598 1.00 93.94 187 VAL A C 1
ATOM 1372 O O . VAL A 1 187 ? -4.920 -26.124 10.283 1.00 93.94 187 VAL A O 1
ATOM 1375 N N . VAL A 1 188 ? -4.566 -23.909 10.188 1.00 92.81 188 VAL A N 1
ATOM 1376 C CA . VAL A 1 188 ? -3.420 -23.925 9.275 1.00 92.81 188 VAL A CA 1
ATOM 1377 C C . VAL A 1 188 ? -2.168 -23.339 9.930 1.00 92.81 188 VAL A C 1
ATOM 1379 O O . VAL A 1 188 ? -1.373 -22.714 9.260 1.00 92.81 188 VAL A O 1
ATOM 1382 N N . GLU A 1 189 ? -1.953 -23.588 11.225 1.00 86.19 189 GLU A N 1
ATOM 1383 C CA . GLU A 1 189 ? -0.826 -23.061 12.033 1.00 86.19 189 GLU A CA 1
ATOM 1384 C C . GLU A 1 189 ? 0.579 -23.269 11.423 1.00 86.19 189 GLU A C 1
ATOM 1386 O O . GLU A 1 189 ? 1.527 -22.575 11.776 1.00 86.19 189 GLU A O 1
ATOM 1391 N N . ARG A 1 190 ? 0.734 -24.254 10.530 1.00 85.38 190 ARG A N 1
ATOM 1392 C CA . ARG A 1 190 ? 2.000 -24.571 9.842 1.00 85.38 190 ARG A CA 1
ATOM 1393 C C . ARG A 1 190 ? 2.217 -23.819 8.520 1.00 85.38 190 ARG A C 1
ATOM 1395 O O . ARG A 1 190 ? 3.271 -24.008 7.917 1.00 85.38 190 ARG A O 1
ATOM 1402 N N . LEU A 1 191 ? 1.201 -23.104 8.030 1.00 75.12 191 LEU A N 1
ATOM 1403 C CA . LEU A 1 191 ? 1.203 -22.316 6.791 1.00 75.12 191 LEU A CA 1
ATOM 1404 C C . LEU A 1 191 ? 1.250 -20.826 7.135 1.00 75.12 191 LEU A C 1
ATOM 1406 O O . LEU A 1 191 ? 2.004 -20.114 6.441 1.00 75.12 191 LEU A O 1
#

Foldseek 3Di:
DPPDDDDPVRVCCVPAQLVLNPLLLVLLLVLLVDDCQQCVLPVVVVVVLVVQLVQLVVQLVVQVVCCVVVNDNDDSLRSNLLSCLSNLRLSVSSSSCSPRPVVCSVVSNVSSVVVNVCCVVPVPVVCVVPDDPVVVPDDDDDGDGDDLVNQLCVLVVVLVVCVPPPVVCNSSSVSSSNSNNCNSVPPNVVD

Radius of gyration: 19.9 Å; chains: 1; bounding box: 45×48×56 Å

Secondary structure (DSSP, 8-state):
--SPPPPHHHHHIIIIITTSHHHHHHHHHHHHH---HHHHHSTTHHHHHHHHTHHHHHHHHHHHHHHHTTSS---HHHHHHHHGGGGT-HHHHHHHHHHH-GGGHHHHHHHHHHHHHTHHHHHHHHHHHHS-HHHHTPPPPPPPPPPHHHHHHHHHHHHHHHHHH-GGGHHHHHHHHHHHHHHHHSS-TT-